Protein AF-A0AAD9RJV9-F1 (afdb_monomer_lite)

Secondary structure (DSSP, 8-state):
-HHHHHHHHHHHHHHHHHHHTTS-HHHHHHHHHHHHHHHHHHS-HHHHHHHHHHHHHHHHHHHT----------------------------------S-SSGGGS----HHHHHHHHHHHHTTS--SHHHHHHHHHTTSTTTTHHHHHHHHHHHHHHHHHHHHHHHHHHHHHHHHHHHHHHHHHHHHHHHHHHHHHHHHHHHHHHHHH-SS--TTTGGG-HHHHHHHS------------HHHHHHHHHHHHHHHHHHHHHHHHHHHHHHHHHHHHHHHHHHHHHHHHHHHHHHHHHHHHHHHHHHHHHHHHHHHHHHHHHHHHHHHHHHHHHHHHHHHT--

Foldseek 3Di:
DVVVVVVVVVVVVVVVVVVLVVDDPVVVVVVVVVVVVVVVVVPDVVVVVVVVVVVVVVVVCVVVPDDDDDPDDDDDDDDDDDDDDDDDDDDDDDDDDPDDPPVVPQQDQAPVQLVVLVVCVVVVVDPDPVSSLCSRLNRDSVSCPVVVVVVVVVVVVVVVVVCVVVVVVVVVVVVVVVVVVVVVVVVVVVVVVVVVVVVVVVVVVVCVVPVDPDCVPNVVVVVSVCVVPVPPPPPPCPPPPVVVVVVVVVVVVVVVVVVVVVVVVVVVVVVVVVVVVVVVVVVVVVVVVVVVVVVVVVVVVVVVVVVVVVVVVVVVVVVVVVVVVVVVVVVVVVVVVVVVVVD

Radius of gyration: 46.09 Å; chains: 1; bounding box: 109×54×137 Å

Sequence (343 aa):
MADHLDRAFQEIVRDIELKLKTCGKEDQRAVLDMLEETSKDICNDEDKRRRNDRGRYLLYMIDSGERPSDKFNKSEGDNCCGKCHSIGPSTSKIPSSKKSLLERLEPKTDMIGIRDVINRVRCDEITTTAEFIFNIMYYVKDSGVTLQEIFEKNLQLFREVVEDTIDRRIQDECDVMMHTQNDIKLKFRTLTEGMERRIKKIKRRLFEISPDFDWLTDGKDKRKLSKLIVKRYPETKEQPDETEKLIHQAFMRGQWLNKELSRLQEENANLKTYLDKFRCLAEERKAQESHVPRILQKEKKHLEQELNKQRKIYKQNLEMIDDLYIDYQTYNSENNNTEKSFH

pLDDT: mean 71.13, std 18.48, range [29.62, 95.19]

Organism: NCBI:txid1348599

Structure (mmCIF, N/CA/C/O backbone):
data_AF-A0AAD9RJV9-F1
#
_entry.id   AF-A0AAD9RJV9-F1
#
loop_
_atom_site.group_PDB
_atom_site.id
_atom_site.type_symbol
_atom_site.label_atom_id
_atom_site.label_alt_id
_atom_site.label_comp_id
_atom_site.label_asym_id
_atom_site.label_entity_id
_atom_site.label_seq_id
_atom_site.pdbx_PDB_ins_code
_atom_site.Cartn_x
_atom_site.Cartn_y
_atom_site.Cartn_z
_atom_site.occupancy
_atom_site.B_iso_or_equiv
_atom_site.auth_seq_id
_atom_site.auth_comp_id
_atom_site.auth_asym_id
_atom_site.auth_atom_id
_atom_site.pdbx_PDB_model_num
ATOM 1 N N . MET A 1 1 ? -3.262 -20.306 12.819 1.00 42.38 1 MET A N 1
ATOM 2 C CA . MET A 1 1 ? -4.245 -19.461 13.542 1.00 42.38 1 MET A CA 1
ATOM 3 C C . MET A 1 1 ? -5.610 -20.132 13.666 1.00 42.38 1 MET A C 1
ATOM 5 O O . MET A 1 1 ? -6.105 -20.181 14.781 1.00 42.38 1 MET A O 1
ATOM 9 N N . ALA A 1 2 ? -6.186 -20.692 12.592 1.00 40.25 2 ALA A N 1
ATOM 10 C CA . ALA A 1 2 ? -7.471 -21.409 12.652 1.00 40.25 2 ALA A CA 1
ATOM 11 C C . ALA A 1 2 ? -7.488 -22.554 13.690 1.00 40.25 2 ALA A C 1
ATOM 13 O O . ALA A 1 2 ? -8.351 -22.573 14.559 1.00 40.25 2 ALA A O 1
ATOM 14 N N . ASP A 1 3 ? -6.454 -23.401 13.708 1.00 46.44 3 ASP A N 1
ATOM 15 C CA . ASP A 1 3 ? -6.368 -24.544 14.637 1.00 46.44 3 ASP A CA 1
ATOM 16 C C . ASP A 1 3 ? -6.285 -24.150 16.121 1.00 46.44 3 ASP A C 1
ATOM 18 O O . ASP A 1 3 ? -6.603 -24.947 17.003 1.00 46.44 3 ASP A O 1
ATOM 22 N N . HIS A 1 4 ? -5.834 -22.925 16.410 1.00 49.91 4 HIS A N 1
ATOM 23 C CA . HIS A 1 4 ? -5.744 -22.402 17.774 1.00 49.91 4 HIS A CA 1
ATOM 24 C C . HIS A 1 4 ? -7.101 -21.897 18.273 1.00 49.91 4 HIS A C 1
ATOM 26 O O . HIS A 1 4 ? -7.414 -22.053 19.452 1.00 49.91 4 HIS A O 1
ATOM 32 N N . LEU A 1 5 ? -7.908 -21.329 17.371 1.00 48.97 5 LEU A N 1
ATOM 33 C CA . LEU A 1 5 ? -9.272 -20.891 17.659 1.00 48.97 5 LEU A CA 1
ATOM 34 C C . LEU A 1 5 ? -10.206 -22.090 17.846 1.00 48.97 5 LEU A C 1
ATOM 36 O O . LEU A 1 5 ? -10.977 -22.101 18.802 1.00 48.97 5 LEU A O 1
ATOM 40 N N . ASP A 1 6 ? -10.074 -23.127 17.015 1.00 52.03 6 ASP A N 1
ATOM 41 C CA . ASP A 1 6 ? -10.856 -24.361 17.161 1.00 52.03 6 ASP A CA 1
ATOM 42 C C . ASP A 1 6 ? -10.542 -25.082 18.479 1.00 52.03 6 ASP A C 1
ATOM 44 O O . ASP A 1 6 ? -11.453 -25.545 19.167 1.00 52.03 6 ASP A O 1
ATOM 48 N N . ARG A 1 7 ? -9.266 -25.118 18.891 1.00 60.81 7 ARG A N 1
ATOM 49 C CA . ARG A 1 7 ? -8.875 -25.672 20.198 1.00 60.81 7 ARG A CA 1
ATOM 50 C C . ARG A 1 7 ? -9.457 -24.879 21.368 1.00 60.81 7 ARG A C 1
ATOM 52 O O . ARG A 1 7 ? -10.021 -25.481 22.277 1.00 60.81 7 ARG A O 1
ATOM 59 N N . ALA A 1 8 ? -9.368 -23.549 21.322 1.00 54.72 8 ALA A N 1
ATOM 60 C CA . ALA A 1 8 ? -9.928 -22.685 22.360 1.00 54.72 8 ALA A CA 1
ATOM 61 C C . ALA A 1 8 ? -11.457 -22.824 22.451 1.00 54.72 8 ALA A C 1
ATOM 63 O O . ALA A 1 8 ? -12.015 -22.895 23.544 1.00 54.72 8 ALA A O 1
ATOM 64 N N . PHE A 1 9 ? -12.142 -22.934 21.311 1.00 56.41 9 PHE A N 1
ATOM 65 C CA . PHE A 1 9 ? -13.582 -23.166 21.269 1.00 56.41 9 PHE A CA 1
ATOM 66 C C . PHE A 1 9 ? -13.964 -24.518 21.894 1.00 56.41 9 PHE A C 1
ATOM 68 O O . PHE A 1 9 ? -14.867 -24.578 22.726 1.00 56.41 9 PHE A O 1
ATOM 75 N N . GLN A 1 10 ? -13.242 -25.595 21.569 1.00 61.81 10 GLN A N 1
ATOM 76 C CA . GLN A 1 10 ? -13.476 -26.925 22.149 1.00 61.81 10 GLN A CA 1
ATOM 77 C C . GLN A 1 10 ? -13.210 -26.993 23.662 1.00 61.81 10 GLN A C 1
ATOM 79 O O . GLN A 1 10 ? -13.845 -27.780 24.368 1.00 61.81 10 GLN A O 1
ATOM 84 N N . GLU A 1 11 ? -12.267 -26.207 24.181 1.00 72.12 11 GLU A N 1
ATOM 85 C CA . GLU A 1 11 ? -12.044 -26.073 25.626 1.00 72.12 11 GLU A CA 1
ATOM 86 C C . GLU A 1 11 ? -13.193 -25.325 26.307 1.00 72.12 11 GLU A C 1
ATOM 88 O O . GLU A 1 11 ? -13.718 -25.803 27.309 1.00 72.12 11 GLU A O 1
ATOM 93 N N . ILE A 1 12 ? -13.660 -24.224 25.712 1.00 62.72 12 ILE A N 1
ATOM 94 C CA . ILE A 1 12 ? -14.794 -23.448 26.231 1.00 62.72 12 ILE A CA 1
ATOM 95 C C . ILE A 1 12 ? -16.070 -24.298 26.287 1.00 62.72 12 ILE A C 1
ATOM 97 O O . ILE A 1 12 ? -16.778 -24.273 27.293 1.00 62.72 12 ILE A O 1
ATOM 101 N N . VAL A 1 13 ? -16.357 -25.074 25.238 1.00 68.00 13 VAL A N 1
ATOM 102 C CA . VAL A 1 13 ? -17.534 -25.958 25.199 1.00 68.00 13 VAL A CA 1
ATOM 103 C C . VAL A 1 13 ? -17.453 -27.028 26.290 1.00 68.00 13 VAL A C 1
ATOM 105 O O . VAL A 1 13 ? -18.429 -27.234 27.010 1.00 68.00 13 VAL A O 1
ATOM 108 N N . ARG A 1 14 ? -16.282 -27.653 26.482 1.00 72.44 14 ARG A N 1
ATOM 109 C CA . ARG A 1 14 ? -16.078 -28.636 27.560 1.00 72.44 14 ARG A CA 1
ATOM 110 C C . ARG A 1 14 ? -16.267 -28.036 28.949 1.00 72.44 14 ARG A C 1
ATOM 112 O O . ARG A 1 14 ? -16.903 -28.668 29.787 1.00 72.44 14 ARG A O 1
ATOM 119 N N . ASP A 1 15 ? -15.755 -26.835 29.193 1.00 75.00 15 ASP A N 1
ATOM 120 C CA . ASP A 1 15 ? -15.906 -26.151 30.482 1.00 75.00 15 ASP A CA 1
ATOM 121 C C . ASP A 1 15 ? -17.371 -25.816 30.791 1.00 75.00 15 ASP A C 1
ATOM 123 O O . ASP A 1 15 ? -17.819 -25.947 31.935 1.00 75.00 15 ASP A O 1
ATOM 127 N N . ILE A 1 16 ? -18.133 -25.410 29.772 1.00 67.19 16 ILE A N 1
ATOM 128 C CA . ILE A 1 16 ? -19.569 -25.140 29.893 1.00 67.19 16 ILE A CA 1
ATOM 129 C C . ILE A 1 16 ? -20.329 -26.437 30.197 1.00 67.19 16 ILE A C 1
ATOM 131 O O . ILE A 1 16 ? -21.130 -26.460 31.130 1.00 67.19 16 ILE A O 1
ATOM 135 N N . GLU A 1 17 ? -20.043 -27.532 29.488 1.00 71.50 17 GLU A N 1
ATOM 136 C CA . GLU A 1 17 ? -20.655 -28.843 29.751 1.00 71.50 17 GLU A CA 1
ATOM 137 C C . GLU A 1 17 ? -20.354 -29.363 31.162 1.00 71.50 17 GLU A C 1
ATOM 139 O O . GLU A 1 17 ? -21.231 -29.920 31.829 1.00 71.50 17 GLU A O 1
ATOM 144 N N . LEU A 1 18 ? -19.118 -29.185 31.636 1.00 77.06 18 LEU A N 1
ATOM 145 C CA . LEU A 1 18 ? -18.699 -29.654 32.955 1.00 77.06 18 LEU A CA 1
ATOM 146 C C . LEU A 1 18 ? -19.411 -28.882 34.074 1.00 77.06 18 LEU A C 1
ATOM 148 O O . LEU A 1 18 ? -19.860 -29.489 35.046 1.00 77.06 18 LEU A O 1
ATOM 152 N N . LYS A 1 19 ? -19.576 -27.563 33.906 1.00 75.31 19 LYS A N 1
ATOM 153 C CA . LYS A 1 19 ? -20.329 -26.708 34.836 1.00 75.31 19 LYS A CA 1
ATOM 154 C C . LYS A 1 19 ? -21.832 -26.954 34.779 1.00 75.31 19 LYS A C 1
ATOM 156 O O . LYS A 1 19 ? -22.488 -26.955 35.818 1.00 75.31 19 LYS A O 1
ATOM 161 N N . LEU A 1 20 ? -22.379 -27.236 33.598 1.00 70.88 20 LEU A N 1
ATOM 162 C CA . LEU A 1 20 ? -23.792 -27.582 33.456 1.00 70.88 20 LEU A CA 1
ATOM 163 C C . LEU A 1 20 ? -24.137 -28.839 34.246 1.00 70.88 20 LEU A C 1
ATOM 165 O O . LEU A 1 20 ? -25.140 -28.839 34.951 1.00 70.88 20 LEU A O 1
ATOM 169 N N . LYS A 1 21 ? -23.278 -29.867 34.232 1.00 80.94 21 LYS A N 1
ATOM 170 C CA . LYS A 1 21 ? -23.478 -31.104 35.012 1.00 80.94 21 LYS A CA 1
ATOM 171 C C . LYS A 1 21 ? -23.586 -30.881 36.524 1.00 80.94 21 LYS A C 1
ATOM 173 O O . LYS A 1 21 ? -24.174 -31.721 37.198 1.00 80.94 21 LYS A O 1
ATOM 178 N N . THR A 1 22 ? -23.042 -29.781 37.046 1.00 82.69 22 THR A N 1
ATOM 179 C CA . THR A 1 22 ? -23.128 -29.427 38.473 1.00 82.69 22 THR A CA 1
ATOM 180 C C . THR A 1 22 ? -24.353 -28.580 38.838 1.00 82.69 22 THR A C 1
ATOM 182 O O . THR A 1 22 ? -24.642 -28.431 40.021 1.00 82.69 22 THR A O 1
ATOM 185 N N . CYS A 1 23 ? -25.090 -28.052 37.856 1.00 79.00 23 CYS A N 1
ATOM 186 C CA . CYS A 1 23 ? -26.282 -27.227 38.073 1.00 79.00 23 CYS A CA 1
ATOM 187 C C . CYS A 1 23 ? -27.578 -28.053 38.149 1.00 79.00 23 CYS A C 1
ATOM 189 O O . CYS A 1 23 ? -27.660 -29.173 37.637 1.00 79.00 23 CYS A O 1
ATOM 191 N N . GLY A 1 24 ? -28.616 -27.477 38.767 1.00 84.69 24 GLY A N 1
ATOM 192 C CA . GLY A 1 24 ? -29.959 -28.058 38.804 1.00 84.69 24 GLY A CA 1
ATOM 193 C C . GLY A 1 24 ? -30.578 -28.189 37.407 1.00 84.69 24 GLY A C 1
ATOM 194 O O . GLY A 1 24 ? -30.224 -27.466 36.477 1.00 84.69 24 GLY A O 1
ATOM 195 N N . LYS A 1 25 ? -31.526 -29.123 37.241 1.00 81.81 25 LYS A N 1
ATOM 196 C CA . LYS A 1 25 ? -32.148 -29.429 35.934 1.00 81.81 25 LYS A CA 1
ATOM 197 C C . LYS A 1 25 ? -32.869 -28.236 35.291 1.00 81.81 25 LYS A C 1
ATOM 199 O O . LYS A 1 25 ? -32.971 -28.192 34.069 1.00 81.81 25 LYS A O 1
ATOM 204 N N . GLU A 1 26 ? -33.380 -27.303 36.091 1.00 74.88 26 GLU A N 1
ATOM 205 C CA . GLU A 1 26 ? -34.046 -26.091 35.593 1.00 74.88 26 GLU A CA 1
ATOM 206 C C . GLU A 1 26 ? -33.032 -25.078 35.045 1.00 74.88 26 GLU A C 1
ATOM 208 O O . GLU A 1 26 ? -33.206 -24.592 33.928 1.00 74.88 26 GLU A O 1
ATOM 213 N N . ASP A 1 27 ? -31.911 -24.872 35.741 1.00 69.69 27 ASP A N 1
ATOM 214 C CA . ASP A 1 27 ? -30.818 -24.000 35.288 1.00 69.69 27 ASP A CA 1
ATOM 215 C C . ASP A 1 27 ? -30.118 -24.553 34.042 1.00 69.69 27 ASP A C 1
ATOM 217 O O . ASP A 1 27 ? -29.768 -23.805 33.129 1.00 69.69 27 ASP A O 1
ATOM 221 N N . GLN A 1 28 ? -29.960 -25.880 33.959 1.00 71.19 28 GLN A N 1
ATOM 222 C CA . GLN A 1 28 ? -29.455 -26.538 32.750 1.00 71.19 28 GLN A CA 1
ATOM 223 C C . GLN A 1 28 ? -30.340 -26.244 31.536 1.00 71.19 28 GLN A C 1
ATOM 225 O O . GLN A 1 28 ? -29.821 -25.996 30.450 1.00 71.19 28 GLN A O 1
ATOM 230 N N . ARG A 1 29 ? -31.667 -26.254 31.720 1.00 75.69 29 ARG A N 1
ATOM 231 C CA . ARG A 1 29 ? -32.630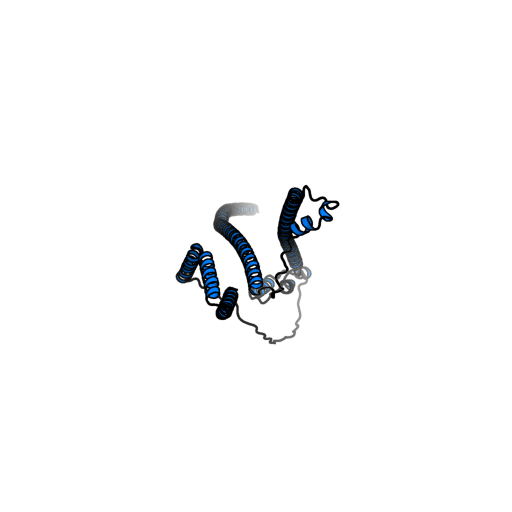 -25.938 30.659 1.00 75.69 29 ARG A CA 1
ATOM 232 C C . ARG A 1 29 ? -32.523 -24.482 30.227 1.00 75.69 29 ARG A C 1
ATOM 234 O O . ARG A 1 29 ? -32.381 -24.229 29.041 1.00 75.69 29 ARG A O 1
ATOM 241 N N . ALA A 1 30 ? -32.486 -23.553 31.181 1.00 71.19 30 ALA A N 1
ATOM 242 C CA . ALA A 1 30 ? -32.373 -22.127 30.887 1.00 71.19 30 ALA A CA 1
ATOM 243 C C . ALA A 1 30 ? -31.081 -21.780 30.124 1.00 71.19 30 ALA A C 1
ATOM 245 O O . ALA A 1 30 ? -31.100 -20.967 29.204 1.00 71.19 30 ALA A O 1
ATOM 246 N N . VAL A 1 31 ? -29.956 -22.415 30.468 1.00 67.31 31 VAL A N 1
ATOM 247 C CA . VAL A 1 31 ? -28.684 -22.208 29.758 1.00 67.31 31 VAL A CA 1
ATOM 248 C C . VAL A 1 31 ? -28.688 -22.866 28.376 1.00 67.31 31 VAL A C 1
ATOM 250 O O . VAL A 1 31 ? -28.152 -22.277 27.439 1.00 67.31 31 VAL A O 1
ATOM 253 N N . LEU A 1 32 ? -29.293 -24.049 28.223 1.00 72.88 32 LEU A N 1
ATOM 254 C CA . LEU A 1 32 ? -29.444 -24.697 26.915 1.00 72.88 32 LEU A CA 1
ATOM 255 C C . LEU A 1 32 ? -30.341 -23.883 25.977 1.00 72.88 32 LEU A C 1
ATOM 257 O O . LEU A 1 32 ? -29.948 -23.667 24.835 1.00 72.88 32 LEU A O 1
ATOM 261 N N . ASP A 1 33 ? -31.468 -23.366 26.470 1.00 71.12 33 ASP A N 1
ATOM 262 C CA . ASP A 1 33 ? -32.374 -22.511 25.696 1.00 71.12 33 ASP A CA 1
ATOM 263 C C . ASP A 1 33 ? -31.659 -21.222 25.256 1.00 71.12 33 ASP A C 1
ATOM 265 O O . ASP A 1 33 ? -31.722 -20.833 24.089 1.00 71.12 33 ASP A O 1
ATOM 269 N N . MET A 1 34 ? -30.874 -20.609 26.152 1.00 70.12 34 MET A N 1
ATOM 270 C CA . MET A 1 34 ? -30.074 -19.424 25.829 1.00 70.12 34 MET A CA 1
ATOM 271 C C . MET A 1 34 ? -28.998 -19.729 24.775 1.00 70.12 34 MET A C 1
ATOM 273 O O . MET A 1 34 ? -28.830 -18.963 23.828 1.00 70.12 34 MET A O 1
ATOM 277 N N . LEU A 1 35 ? 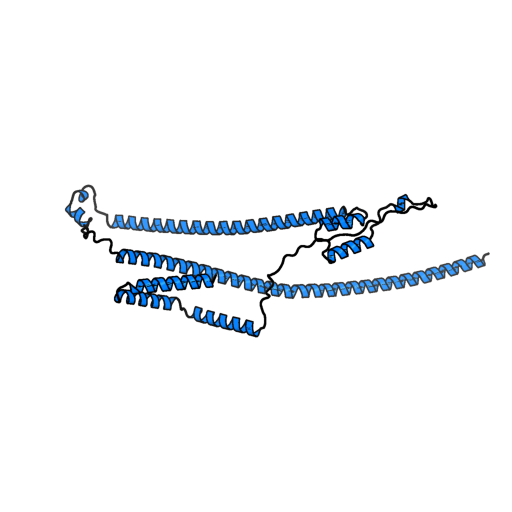-28.277 -20.851 24.900 1.00 65.94 35 LEU A N 1
ATOM 278 C CA . LEU A 1 35 ? -27.261 -21.282 23.929 1.00 65.94 35 LEU A CA 1
ATOM 279 C C . LEU A 1 35 ? -27.876 -21.615 22.565 1.00 65.94 35 LEU A C 1
ATOM 281 O O . LEU A 1 35 ? -27.267 -21.319 21.537 1.00 65.94 35 LEU A O 1
ATOM 285 N N . GLU A 1 36 ? -29.073 -22.199 22.541 1.00 71.06 36 GLU A N 1
ATOM 286 C CA . GLU A 1 36 ? -29.802 -22.494 21.310 1.00 71.06 36 GLU A CA 1
ATOM 287 C C . GLU A 1 36 ? -30.254 -21.207 20.606 1.00 71.06 36 GLU A C 1
ATOM 289 O O . GLU A 1 36 ? -30.116 -21.089 19.387 1.00 71.06 36 GLU A O 1
ATOM 294 N N . GLU A 1 37 ? -30.721 -20.211 21.360 1.00 65.88 37 GLU A N 1
ATOM 295 C CA . GLU A 1 37 ? -31.081 -18.893 20.832 1.00 65.88 37 GLU A CA 1
ATOM 296 C C . GLU A 1 37 ? -29.848 -18.136 20.312 1.00 65.88 37 GLU A C 1
ATOM 298 O O . GLU A 1 37 ? -29.839 -17.668 19.174 1.00 65.88 37 GLU A O 1
ATOM 303 N N . THR A 1 38 ? -28.733 -18.171 21.052 1.00 53.84 38 THR A N 1
ATOM 304 C CA . THR A 1 38 ? -27.465 -17.586 20.578 1.00 53.84 38 THR A CA 1
ATOM 305 C C . THR A 1 38 ? -26.921 -18.319 19.341 1.00 53.84 38 THR A C 1
ATOM 307 O O . THR A 1 38 ? -26.319 -17.710 18.460 1.00 53.84 38 THR A O 1
ATOM 310 N N . SER A 1 39 ? -27.125 -19.638 19.239 1.00 53.50 39 SER A N 1
ATOM 311 C CA . SER A 1 39 ? -26.709 -20.432 18.075 1.00 53.50 39 SER A CA 1
ATOM 312 C C . SER A 1 39 ? -27.523 -20.091 16.824 1.00 53.50 39 SER A C 1
ATOM 314 O O . SER A 1 39 ? -26.955 -20.020 15.729 1.00 53.50 39 SER A O 1
ATOM 316 N N . LYS A 1 40 ? -28.827 -19.827 16.982 1.00 64.06 40 LYS A N 1
ATOM 317 C CA . LYS A 1 40 ? -29.707 -19.348 15.906 1.00 64.06 40 LYS A CA 1
ATOM 318 C C . LYS A 1 40 ? -29.274 -17.968 15.401 1.00 64.06 40 LYS A C 1
ATOM 320 O O . LYS A 1 40 ? -29.254 -17.770 14.189 1.00 64.06 40 LYS A O 1
ATOM 325 N N . ASP A 1 41 ? -28.815 -17.086 16.288 1.00 53.19 41 ASP A N 1
ATOM 326 C CA . ASP A 1 41 ? -28.282 -15.765 15.921 1.00 53.19 41 ASP A CA 1
ATOM 327 C C . ASP A 1 41 ? -26.916 -15.830 15.210 1.00 53.19 41 ASP A C 1
ATOM 329 O O . ASP A 1 41 ? -26.621 -15.018 14.329 1.00 53.19 41 ASP A O 1
ATOM 333 N N . ILE A 1 42 ? -26.077 -16.815 15.553 1.00 48.03 42 ILE A N 1
ATOM 334 C CA . ILE A 1 42 ? -24.750 -17.017 14.943 1.00 48.03 42 ILE A CA 1
ATOM 335 C C . ILE A 1 42 ? -24.851 -17.723 13.581 1.00 48.03 42 ILE A C 1
ATOM 337 O O . ILE A 1 42 ? -24.053 -17.463 12.682 1.00 48.03 42 ILE A O 1
ATOM 341 N N . CYS A 1 43 ? -25.836 -18.601 13.380 1.00 45.41 43 CYS A N 1
ATOM 342 C CA . CYS A 1 43 ? -26.067 -19.276 12.101 1.00 45.41 43 CYS A CA 1
ATOM 343 C C . CYS A 1 43 ? -26.952 -18.445 11.164 1.00 45.41 43 CYS A C 1
ATOM 345 O O . CYS A 1 43 ? -28.012 -18.892 10.727 1.00 45.41 43 CYS A O 1
ATOM 347 N N . ASN A 1 44 ? -26.489 -17.249 10.805 1.00 53.03 44 ASN A N 1
ATOM 348 C CA . ASN A 1 44 ? -27.160 -16.451 9.790 1.00 53.03 44 ASN A CA 1
ATOM 349 C C . ASN A 1 44 ? -26.948 -17.063 8.388 1.00 53.03 44 ASN A C 1
ATOM 351 O O . ASN A 1 44 ? -25.889 -17.621 8.078 1.00 53.03 44 ASN A O 1
ATOM 355 N N . ASP A 1 45 ? -27.962 -16.964 7.527 1.00 50.84 45 ASP A N 1
ATOM 356 C CA . ASP A 1 45 ? -28.060 -17.653 6.225 1.00 50.84 45 ASP A CA 1
ATOM 357 C C . ASP A 1 45 ? -26.894 -17.311 5.259 1.00 50.84 45 ASP A C 1
ATOM 359 O O . ASP A 1 45 ? -26.547 -18.081 4.359 1.00 50.84 45 ASP A O 1
ATOM 363 N N . GLU A 1 46 ? -26.210 -16.187 5.498 1.00 54.16 46 GLU A N 1
ATOM 364 C CA . GLU A 1 46 ? -24.978 -15.785 4.809 1.00 54.16 46 GLU A CA 1
ATOM 365 C C . GLU A 1 46 ? -23.768 -16.688 5.097 1.00 54.16 46 GLU A C 1
ATOM 367 O O . GLU A 1 46 ? -23.008 -16.984 4.174 1.00 54.16 46 GLU A O 1
ATOM 372 N N . ASP A 1 47 ? -23.567 -17.155 6.331 1.00 53.00 47 ASP A N 1
ATOM 373 C CA . ASP A 1 47 ? -22.392 -17.972 6.672 1.00 53.00 47 ASP A CA 1
ATOM 374 C C . ASP A 1 47 ? -22.523 -19.402 6.128 1.00 53.00 47 ASP A C 1
ATOM 376 O O . ASP A 1 47 ? -21.528 -20.015 5.721 1.00 53.00 47 ASP A O 1
ATOM 380 N N . LYS A 1 48 ? -23.761 -19.903 5.997 1.00 54.38 48 LYS A N 1
ATOM 381 C CA . LYS A 1 48 ? -24.058 -21.122 5.226 1.00 54.38 48 LYS A CA 1
ATOM 382 C C . LYS A 1 48 ? -23.729 -20.947 3.740 1.00 54.38 48 LYS A C 1
ATOM 384 O O . LYS A 1 48 ? -23.131 -21.851 3.155 1.00 54.38 48 LYS A O 1
ATOM 389 N N . ARG A 1 49 ? -24.043 -19.792 3.136 1.00 55.12 49 ARG A N 1
ATOM 390 C CA . ARG A 1 49 ? -23.690 -19.490 1.732 1.00 55.12 49 ARG A CA 1
ATOM 391 C C . ARG A 1 49 ? -22.177 -19.372 1.530 1.00 55.12 49 ARG A C 1
ATOM 393 O O . ARG A 1 49 ? -21.649 -20.006 0.622 1.00 55.12 49 ARG A O 1
ATOM 400 N N . ARG A 1 50 ? -21.452 -18.698 2.431 1.00 52.56 50 ARG A N 1
ATOM 401 C CA . ARG A 1 50 ? -19.982 -18.550 2.352 1.00 52.56 50 ARG A CA 1
ATOM 402 C C . ARG A 1 50 ? -19.224 -19.874 2.474 1.00 52.56 50 ARG A C 1
ATOM 404 O O . ARG A 1 50 ? -18.217 -20.062 1.792 1.00 52.56 50 ARG A O 1
ATOM 411 N N . ARG A 1 51 ? -19.694 -20.819 3.302 1.00 52.09 51 ARG A N 1
ATOM 412 C CA . ARG A 1 51 ? -19.114 -22.180 3.353 1.00 52.09 51 ARG A CA 1
ATOM 413 C C . ARG A 1 51 ? -19.322 -22.934 2.038 1.00 52.09 51 ARG A C 1
ATOM 415 O O . ARG A 1 51 ? -18.420 -23.648 1.605 1.00 52.09 51 ARG A O 1
ATOM 422 N N . ASN A 1 52 ? -20.463 -22.724 1.383 1.00 55.22 52 ASN A N 1
ATOM 423 C CA . ASN A 1 52 ? -20.774 -23.317 0.083 1.00 55.22 52 ASN A CA 1
ATOM 424 C C . ASN A 1 52 ? -19.913 -22.711 -1.045 1.00 55.22 52 ASN A C 1
ATOM 426 O O . ASN A 1 52 ? -19.377 -23.443 -1.876 1.00 55.22 52 ASN A O 1
ATOM 430 N N . ASP A 1 53 ? -19.685 -21.395 -1.023 1.00 51.00 53 ASP A N 1
ATOM 431 C CA . ASP A 1 53 ? -18.838 -20.701 -2.005 1.00 51.00 53 ASP A CA 1
ATOM 432 C C . ASP A 1 53 ? -17.348 -21.037 -1.843 1.00 51.00 53 ASP A C 1
ATOM 434 O O . ASP A 1 53 ? -16.643 -21.235 -2.833 1.00 51.00 53 ASP A O 1
ATOM 438 N N . ARG A 1 54 ? -16.865 -21.205 -0.603 1.00 46.91 54 ARG A N 1
ATOM 439 C CA . ARG A 1 54 ? -15.505 -21.706 -0.337 1.00 46.91 54 ARG A CA 1
ATOM 440 C C . ARG A 1 54 ? -15.330 -23.151 -0.813 1.00 46.91 54 ARG A C 1
ATOM 442 O O . ARG A 1 54 ? -14.278 -23.482 -1.354 1.00 46.91 54 ARG A O 1
ATOM 449 N N . GLY A 1 55 ? -16.357 -23.990 -0.654 1.00 51.16 55 GLY A N 1
ATOM 450 C CA . GLY A 1 55 ? -16.385 -25.343 -1.215 1.00 51.16 55 GLY A CA 1
ATOM 451 C C . GLY A 1 55 ? -16.287 -25.339 -2.744 1.00 51.16 55 GLY A C 1
ATOM 452 O O . GLY A 1 55 ? -15.484 -26.079 -3.306 1.00 51.16 55 GLY A O 1
ATOM 453 N N . ARG A 1 56 ? -17.023 -24.442 -3.415 1.00 51.16 56 ARG A N 1
ATOM 454 C CA . ARG A 1 56 ? -16.963 -24.259 -4.877 1.00 51.16 56 ARG A CA 1
ATOM 455 C C . ARG A 1 56 ? -15.607 -23.750 -5.363 1.00 51.16 56 ARG A C 1
ATOM 457 O O . ARG A 1 56 ? -15.110 -24.234 -6.372 1.00 51.16 56 ARG A O 1
ATOM 464 N N . TYR A 1 57 ? -14.992 -22.817 -4.640 1.00 46.34 57 TYR A N 1
ATOM 465 C CA . TYR A 1 57 ? -13.662 -22.302 -4.975 1.00 46.34 57 TYR A CA 1
ATOM 466 C C . TYR A 1 57 ? -12.567 -23.370 -4.818 1.00 46.34 57 TYR A C 1
ATOM 468 O O . TYR A 1 57 ? -11.674 -23.468 -5.653 1.00 46.34 57 TYR A O 1
ATOM 476 N N . LEU A 1 58 ? -12.652 -24.214 -3.783 1.00 44.72 58 LEU A N 1
ATOM 477 C CA . LEU A 1 58 ? -11.723 -25.336 -3.599 1.00 44.72 58 LEU A CA 1
ATOM 478 C C . LEU A 1 58 ? -11.877 -26.401 -4.693 1.00 44.72 58 LEU A C 1
ATOM 480 O O . LEU A 1 58 ? -10.870 -26.901 -5.181 1.00 44.72 58 LEU A O 1
ATOM 484 N N . LEU A 1 59 ? -13.108 -26.698 -5.122 1.00 49.09 59 LEU A N 1
ATOM 485 C CA . LEU A 1 59 ? -13.375 -27.554 -6.285 1.00 49.09 59 LEU A CA 1
ATOM 486 C C . LEU A 1 59 ? -12.795 -26.961 -7.577 1.00 49.09 59 LEU A C 1
ATOM 488 O O . LEU A 1 59 ? -12.134 -27.672 -8.321 1.00 49.09 59 LEU A O 1
ATOM 492 N N . TYR A 1 60 ? -12.938 -25.649 -7.786 1.00 52.91 60 TYR A N 1
ATOM 493 C CA . TYR A 1 60 ? -12.349 -24.954 -8.934 1.00 52.91 60 TYR A CA 1
ATOM 494 C C . TYR A 1 60 ? -10.813 -25.030 -8.954 1.00 52.91 60 TYR A C 1
ATOM 496 O O . TYR A 1 60 ? -10.237 -25.235 -10.016 1.00 52.91 60 TYR A O 1
ATOM 504 N N . MET A 1 61 ? -10.142 -24.919 -7.798 1.00 43.06 61 MET A N 1
ATOM 505 C CA . MET A 1 61 ? -8.678 -25.067 -7.719 1.00 43.06 61 MET A CA 1
ATOM 506 C C . MET A 1 61 ? -8.196 -26.509 -7.936 1.00 43.06 61 MET A C 1
ATOM 508 O O . MET A 1 61 ? -7.080 -26.727 -8.401 1.00 43.06 61 MET A O 1
ATOM 512 N N . ILE A 1 62 ? -9.021 -27.501 -7.590 1.00 54.69 62 ILE A N 1
ATOM 513 C CA . ILE A 1 62 ? -8.728 -28.913 -7.867 1.00 54.69 62 ILE A CA 1
ATOM 514 C C . ILE A 1 62 ? -8.895 -29.198 -9.367 1.00 54.69 62 ILE A C 1
ATOM 516 O O . ILE A 1 62 ? -8.034 -29.852 -9.954 1.00 54.69 62 ILE A O 1
ATOM 520 N N . ASP A 1 63 ? -9.939 -28.649 -9.992 1.00 47.91 63 ASP A N 1
ATOM 521 C CA . ASP A 1 63 ? -10.211 -28.801 -11.427 1.00 47.91 63 ASP A CA 1
ATOM 522 C C . ASP A 1 63 ? -9.238 -28.004 -12.316 1.00 47.91 63 ASP A C 1
ATOM 524 O O . ASP A 1 63 ? -8.981 -28.397 -13.454 1.00 47.91 63 ASP A O 1
ATOM 528 N N . SER A 1 64 ? -8.655 -26.906 -11.817 1.00 55.66 64 SER A N 1
ATOM 529 C CA . SER A 1 64 ? -7.704 -26.076 -12.573 1.00 55.66 64 SER A CA 1
ATOM 530 C C . SER A 1 64 ? -6.256 -26.585 -12.552 1.00 55.66 64 SER A C 1
ATOM 532 O O . SER A 1 64 ? -5.426 -26.075 -13.303 1.00 55.66 64 SER A O 1
ATOM 534 N N . GLY A 1 65 ? -5.929 -27.587 -11.728 1.00 37.66 65 GLY A N 1
ATOM 535 C CA . GLY A 1 65 ? -4.610 -28.236 -11.712 1.00 37.66 65 GLY A CA 1
ATOM 536 C C . GLY A 1 65 ? -3.446 -27.389 -11.169 1.00 37.66 65 GLY A C 1
ATOM 537 O O . GLY A 1 65 ? -2.296 -27.830 -11.231 1.00 37.66 65 GLY A O 1
ATOM 538 N N . GLU A 1 66 ? -3.699 -26.204 -10.611 1.00 40.94 66 GLU A N 1
ATOM 539 C CA . GLU A 1 66 ? -2.657 -25.349 -10.032 1.00 40.94 66 GLU A CA 1
ATOM 540 C C . GLU A 1 66 ? -2.296 -25.810 -8.609 1.00 40.94 66 GLU A C 1
ATOM 542 O O . GLU A 1 66 ? -3.008 -25.547 -7.639 1.00 40.94 66 GLU A O 1
ATOM 547 N N . ARG A 1 67 ? -1.158 -26.502 -8.460 1.00 39.06 67 ARG A N 1
ATOM 548 C CA . ARG A 1 67 ? -0.558 -26.753 -7.139 1.00 39.06 67 ARG A CA 1
ATOM 549 C C . ARG A 1 67 ? 0.258 -25.540 -6.671 1.00 39.06 67 ARG A C 1
ATOM 551 O O . ARG A 1 67 ? 1.055 -25.023 -7.455 1.00 39.06 67 ARG A O 1
ATOM 558 N N . PRO A 1 68 ? 0.164 -25.137 -5.390 1.00 39.47 68 PRO A N 1
ATOM 559 C CA . PRO A 1 68 ? 1.070 -24.150 -4.811 1.00 39.47 68 PRO A CA 1
ATOM 560 C C . PRO A 1 68 ? 2.505 -24.697 -4.789 1.00 39.47 68 PRO A C 1
ATOM 562 O O . PRO A 1 68 ? 2.735 -25.838 -4.396 1.00 39.47 68 PRO A O 1
ATOM 565 N N . SER A 1 69 ? 3.471 -23.893 -5.235 1.00 37.28 69 SER A N 1
ATOM 566 C CA . SER A 1 69 ? 4.887 -24.272 -5.301 1.00 37.28 69 SER A CA 1
ATOM 567 C C . SER A 1 69 ? 5.528 -24.306 -3.908 1.00 37.28 69 SER A C 1
ATOM 569 O O . SER A 1 69 ? 5.911 -23.266 -3.374 1.00 37.28 69 SER A O 1
ATOM 571 N N . ASP A 1 70 ? 5.741 -25.509 -3.376 1.00 38.12 70 ASP A N 1
ATOM 572 C CA . ASP A 1 70 ? 6.615 -25.777 -2.232 1.00 38.12 70 ASP A CA 1
ATOM 573 C C . ASP A 1 70 ? 8.092 -25.597 -2.628 1.00 38.12 70 ASP A C 1
ATOM 575 O O . ASP A 1 70 ? 8.725 -26.498 -3.180 1.00 38.12 70 ASP A O 1
ATOM 579 N N . LYS A 1 71 ? 8.672 -24.426 -2.345 1.00 39.91 71 LYS A N 1
ATOM 580 C CA . LYS A 1 71 ? 10.132 -24.226 -2.364 1.00 39.91 71 LYS A CA 1
ATOM 581 C C . LYS A 1 71 ? 10.593 -23.432 -1.147 1.00 39.91 71 LYS A C 1
ATOM 583 O O . LYS A 1 71 ? 11.004 -22.287 -1.253 1.00 39.91 71 LYS A O 1
ATOM 588 N N . PHE A 1 72 ? 10.552 -24.082 0.007 1.00 35.44 72 PHE A N 1
ATOM 589 C CA . PHE A 1 72 ? 11.416 -23.773 1.141 1.00 35.44 72 PHE A CA 1
ATOM 590 C C . PHE A 1 72 ? 11.795 -25.103 1.780 1.00 35.44 72 PHE A C 1
ATOM 592 O O . PHE A 1 72 ? 10.945 -25.714 2.417 1.00 35.44 72 PHE A O 1
ATOM 599 N N . ASN A 1 73 ? 13.019 -25.585 1.523 1.00 34.41 73 ASN A N 1
ATOM 600 C CA . ASN A 1 73 ? 13.850 -26.378 2.443 1.00 34.41 73 ASN A CA 1
ATOM 601 C C . ASN A 1 73 ? 15.136 -26.896 1.758 1.00 34.41 73 ASN A C 1
ATOM 603 O O . ASN A 1 73 ? 15.057 -27.454 0.666 1.00 34.41 73 ASN A O 1
ATOM 607 N N . LYS A 1 74 ? 16.251 -26.827 2.515 1.00 34.19 74 LYS A N 1
ATOM 608 C CA . LYS A 1 74 ? 17.601 -27.432 2.336 1.00 34.19 74 LYS A CA 1
ATOM 609 C C . LYS A 1 74 ? 18.595 -26.677 1.431 1.00 34.19 74 LYS A C 1
ATOM 611 O O . LYS A 1 74 ? 18.216 -26.242 0.357 1.00 34.19 74 LYS A O 1
ATOM 616 N N . SER A 1 75 ? 19.883 -26.538 1.765 1.00 34.75 75 SER A N 1
ATOM 617 C CA . SER A 1 75 ? 20.688 -26.957 2.935 1.00 34.75 75 SER A CA 1
ATOM 618 C C . SER A 1 75 ? 22.098 -26.345 2.850 1.00 34.75 75 SER A C 1
ATOM 620 O O . SER A 1 75 ? 22.565 -26.030 1.759 1.00 34.75 75 SER A O 1
ATOM 622 N N . GLU A 1 76 ? 22.754 -26.247 4.007 1.00 38.06 76 GLU A N 1
ATOM 623 C CA . GLU A 1 76 ? 24.186 -26.007 4.247 1.00 38.06 76 GLU A CA 1
ATOM 624 C C . GLU A 1 76 ? 25.126 -26.958 3.477 1.00 38.06 76 GLU A C 1
ATOM 626 O O . GLU A 1 76 ? 24.726 -28.061 3.094 1.00 38.06 76 GLU A O 1
ATOM 631 N N . GLY A 1 77 ? 26.402 -26.566 3.352 1.00 29.62 77 GLY A N 1
ATOM 632 C CA . GLY A 1 77 ? 27.492 -27.478 2.996 1.00 29.62 77 GLY A CA 1
ATOM 633 C C . GLY A 1 77 ? 28.817 -26.795 2.649 1.00 29.62 77 GLY A C 1
ATOM 634 O O . GLY A 1 77 ? 29.058 -26.483 1.487 1.00 29.62 77 GLY A O 1
ATOM 635 N N . ASP A 1 78 ? 29.677 -26.627 3.657 1.00 36.50 78 ASP A N 1
ATOM 636 C CA . ASP A 1 78 ? 31.133 -26.450 3.547 1.00 36.50 78 ASP A CA 1
ATOM 637 C C . ASP A 1 78 ? 31.780 -27.409 2.528 1.00 36.50 78 ASP A C 1
ATOM 639 O O . ASP A 1 78 ? 31.436 -28.592 2.493 1.00 36.50 78 ASP A O 1
ATOM 643 N N . ASN A 1 79 ? 32.808 -26.951 1.797 1.00 33.66 79 ASN A N 1
ATOM 644 C CA . ASN A 1 79 ? 34.122 -27.610 1.820 1.00 33.66 79 ASN A CA 1
ATOM 645 C C . ASN A 1 79 ? 35.212 -26.874 1.026 1.00 33.66 79 ASN A C 1
ATOM 647 O O . ASN A 1 79 ? 35.065 -26.486 -0.130 1.00 33.66 79 ASN A O 1
ATOM 651 N N . CYS A 1 80 ? 36.353 -26.774 1.699 1.00 36.19 80 CYS A N 1
ATOM 652 C CA . CYS A 1 80 ? 37.635 -26.227 1.290 1.00 36.19 80 CYS A CA 1
ATOM 653 C C . CYS A 1 80 ? 38.498 -27.304 0.594 1.00 36.19 80 CYS A C 1
ATOM 655 O O . CYS A 1 80 ? 38.479 -28.452 1.031 1.00 36.19 80 CYS A O 1
ATOM 657 N N . CYS A 1 81 ? 39.277 -26.938 -0.434 1.00 32.03 81 CYS A N 1
ATOM 658 C CA . CYS A 1 81 ? 40.533 -27.562 -0.924 1.00 32.03 81 CYS A CA 1
ATOM 659 C C . CYS A 1 81 ? 40.935 -26.811 -2.215 1.00 32.03 81 CYS A C 1
ATOM 661 O O . CYS A 1 81 ? 40.091 -26.597 -3.068 1.00 32.03 81 CYS A O 1
ATOM 663 N N . GLY A 1 82 ? 42.153 -26.342 -2.485 1.00 31.52 82 GLY A N 1
ATOM 664 C CA . GLY A 1 82 ? 43.473 -26.753 -2.029 1.00 31.52 82 GLY A CA 1
ATOM 665 C C . GLY A 1 82 ? 44.325 -27.161 -3.245 1.00 31.52 82 GLY A C 1
ATOM 666 O O . GLY A 1 82 ? 44.065 -28.206 -3.827 1.00 31.52 82 GLY A O 1
ATOM 667 N N . LYS A 1 83 ? 45.390 -26.380 -3.521 1.00 33.25 83 LYS A N 1
ATOM 668 C CA . LYS A 1 83 ? 46.538 -26.610 -4.443 1.00 33.25 83 LYS A CA 1
ATOM 669 C C . LYS A 1 83 ? 46.301 -26.358 -5.941 1.00 33.25 83 LYS A C 1
ATOM 671 O O . LYS A 1 83 ? 45.512 -27.066 -6.544 1.00 33.25 83 LYS A O 1
ATOM 676 N N . CYS A 1 84 ? 47.132 -25.513 -6.576 1.00 33.88 84 CYS A N 1
ATOM 677 C CA . CYS A 1 84 ? 48.346 -25.976 -7.279 1.00 33.88 84 CYS A CA 1
ATOM 678 C C . CYS A 1 84 ? 49.237 -24.850 -7.888 1.00 33.88 84 CYS A C 1
ATOM 680 O O . CYS A 1 84 ? 48.778 -23.954 -8.578 1.00 33.88 84 CYS A O 1
ATOM 682 N N . HIS A 1 85 ? 50.538 -24.988 -7.597 1.00 33.22 85 HIS A N 1
ATOM 683 C CA . HIS A 1 85 ? 51.767 -24.695 -8.359 1.00 33.22 85 HIS A CA 1
ATOM 684 C C . HIS A 1 85 ? 52.121 -23.307 -8.932 1.00 33.22 85 HIS A C 1
ATOM 686 O O . HIS A 1 85 ? 51.688 -22.880 -9.995 1.00 33.22 85 HIS A O 1
ATOM 692 N N . SER A 1 86 ? 53.127 -22.725 -8.276 1.00 35.88 86 SER A N 1
ATOM 693 C CA . SER A 1 86 ? 54.140 -21.805 -8.785 1.00 35.88 86 SER A CA 1
ATOM 694 C C . SER A 1 86 ? 55.163 -22.505 -9.702 1.00 35.88 86 SER A C 1
ATOM 696 O O . SER A 1 86 ? 55.712 -23.548 -9.345 1.00 35.88 86 SER A O 1
ATOM 698 N N . ILE A 1 87 ? 55.480 -21.892 -10.850 1.00 36.22 87 ILE A N 1
ATOM 699 C CA . ILE A 1 87 ? 56.668 -22.190 -11.671 1.00 36.22 87 ILE A CA 1
ATOM 700 C C . ILE A 1 87 ? 57.411 -20.873 -11.927 1.00 36.22 87 ILE A C 1
ATOM 702 O O . ILE A 1 87 ? 56.816 -19.876 -12.330 1.00 36.22 87 ILE A O 1
ATOM 706 N N . GLY A 1 88 ? 58.709 -20.883 -11.612 1.00 33.06 88 GLY A N 1
ATOM 707 C CA . GLY A 1 88 ? 59.619 -19.741 -11.661 1.00 33.06 88 GLY A CA 1
ATOM 708 C C . GLY A 1 88 ? 60.145 -19.378 -13.061 1.00 33.06 88 GLY A C 1
ATOM 709 O O . GLY A 1 88 ? 59.858 -20.058 -14.045 1.00 33.06 88 GLY A O 1
ATOM 710 N N . PRO A 1 89 ? 60.926 -18.286 -13.147 1.00 42.22 89 PRO A N 1
ATOM 711 C CA . PRO A 1 89 ? 61.205 -17.567 -14.383 1.00 42.22 89 PRO A CA 1
ATOM 712 C C . PRO A 1 89 ? 62.487 -18.057 -15.068 1.00 42.22 89 PRO A C 1
ATOM 714 O O . PRO A 1 89 ? 63.458 -18.428 -14.411 1.00 42.22 89 PRO A O 1
ATOM 717 N N . SER A 1 90 ? 62.529 -17.983 -16.398 1.00 30.28 90 SER A N 1
ATOM 718 C CA . SER A 1 90 ? 63.764 -18.133 -17.177 1.00 30.28 90 SER A CA 1
ATOM 719 C C . SER A 1 90 ? 63.967 -16.920 -18.080 1.00 30.28 90 SER A C 1
ATOM 721 O O . SER A 1 90 ? 63.091 -16.501 -18.833 1.00 30.28 90 SER A O 1
ATOM 723 N N . THR A 1 91 ? 65.147 -16.329 -17.945 1.00 41.88 91 THR A N 1
ATOM 724 C CA . THR A 1 91 ? 65.638 -15.155 -18.659 1.00 41.88 91 THR A CA 1
ATOM 725 C C . THR A 1 91 ? 66.324 -15.562 -19.962 1.00 41.88 91 THR A C 1
ATOM 727 O O . THR A 1 91 ? 67.081 -16.527 -19.996 1.00 41.88 91 THR A O 1
ATOM 730 N N . SER A 1 92 ? 66.146 -14.775 -21.026 1.00 30.97 92 SER A N 1
ATOM 731 C CA . SER A 1 92 ? 67.137 -14.642 -22.105 1.00 30.97 92 SER A CA 1
ATOM 732 C C . SER A 1 92 ? 66.936 -13.310 -22.853 1.00 30.97 92 SER A C 1
ATOM 734 O O . SER A 1 92 ? 65.848 -12.737 -22.842 1.00 30.97 92 SER A O 1
ATOM 736 N N . LYS A 1 93 ? 68.024 -12.747 -23.390 1.00 37.06 93 LYS A N 1
ATOM 737 C CA . LYS A 1 93 ? 68.194 -11.337 -23.794 1.00 37.06 93 LYS A CA 1
ATOM 738 C C . LYS A 1 93 ? 68.176 -11.135 -25.332 1.00 37.06 93 LYS A C 1
ATOM 740 O O . LYS A 1 93 ? 68.942 -11.818 -25.993 1.00 37.06 93 LYS A O 1
ATOM 745 N N . ILE A 1 94 ? 67.431 -10.101 -25.796 1.00 40.75 94 ILE A N 1
ATOM 746 C CA . ILE A 1 94 ? 67.801 -8.940 -26.689 1.00 40.75 94 ILE A CA 1
ATOM 747 C C . ILE A 1 94 ? 68.197 -9.258 -28.175 1.00 40.75 94 ILE A C 1
ATOM 749 O O . ILE A 1 94 ? 69.028 -10.143 -28.342 1.00 40.75 94 ILE A O 1
ATOM 753 N N . PRO A 1 95 ? 67.721 -8.551 -29.261 1.00 45.97 95 PRO A N 1
ATOM 754 C CA . PRO A 1 95 ? 67.976 -7.106 -29.482 1.00 45.97 95 PRO A CA 1
ATOM 755 C C . PRO A 1 95 ? 67.001 -6.193 -30.289 1.00 45.97 95 PRO A C 1
ATOM 757 O O . PRO A 1 95 ? 66.293 -6.589 -31.203 1.00 45.97 95 PRO A O 1
ATOM 760 N N . SER A 1 96 ? 67.111 -4.897 -29.945 1.00 37.84 96 SER A N 1
ATOM 761 C CA . SER A 1 96 ? 67.060 -3.657 -30.757 1.00 37.84 96 SER A CA 1
ATOM 762 C C . SER A 1 96 ? 65.883 -3.320 -31.697 1.00 37.84 96 SER A C 1
ATOM 764 O O . SER A 1 96 ? 65.845 -3.763 -32.836 1.00 37.84 96 SER A O 1
ATOM 766 N N . SER A 1 97 ? 65.116 -2.284 -31.326 1.00 37.00 97 SER A N 1
ATOM 767 C CA . SER A 1 97 ? 64.880 -1.101 -32.183 1.00 37.00 97 SER A CA 1
ATOM 768 C C . SER A 1 97 ? 64.352 0.072 -31.340 1.00 37.00 97 SER A C 1
ATOM 770 O O . SER A 1 97 ? 63.238 0.039 -30.823 1.00 37.00 97 SER A O 1
ATOM 772 N N . LYS A 1 98 ? 65.175 1.112 -31.165 1.00 45.91 98 LYS A N 1
ATOM 773 C CA . LYS A 1 98 ? 64.918 2.291 -30.317 1.00 45.91 98 LYS A CA 1
ATOM 774 C C . LYS A 1 98 ? 64.050 3.349 -31.014 1.00 45.91 98 LYS A C 1
ATOM 776 O O . LYS A 1 98 ? 64.519 4.457 -31.257 1.00 45.91 98 LYS A O 1
ATOM 781 N N . LYS A 1 99 ? 62.789 3.034 -31.312 1.00 44.91 99 LYS A N 1
ATOM 782 C CA . LYS A 1 99 ? 61.745 4.042 -31.576 1.00 44.91 99 LYS A CA 1
ATOM 783 C C . LYS A 1 99 ? 60.423 3.548 -30.974 1.00 44.91 99 LYS A C 1
ATOM 785 O O . LYS A 1 99 ? 59.991 2.450 -31.294 1.00 44.91 99 LYS A O 1
ATOM 790 N N . SER A 1 100 ? 59.823 4.360 -30.098 1.00 45.44 100 SER A N 1
ATOM 791 C CA . SER A 1 100 ? 58.501 4.162 -29.468 1.00 45.44 100 SER A CA 1
ATOM 792 C C . SER A 1 100 ? 58.404 3.097 -28.348 1.00 45.44 100 SER A C 1
ATOM 794 O O . SER A 1 100 ? 57.620 2.154 -28.416 1.00 45.44 100 SER A O 1
ATOM 796 N N . LEU A 1 101 ? 59.193 3.242 -27.268 1.00 40.84 101 LEU A N 1
ATOM 797 C CA . LEU A 1 101 ? 58.939 2.503 -26.011 1.00 40.84 101 LEU A CA 1
ATOM 798 C C . LEU A 1 101 ? 58.018 3.260 -25.043 1.00 40.84 101 LEU A C 1
ATOM 800 O O . LEU A 1 101 ? 57.284 2.611 -24.312 1.00 40.84 101 LEU A O 1
ATOM 804 N N . LEU A 1 102 ? 57.997 4.599 -25.064 1.00 42.72 102 LEU A N 1
ATOM 805 C CA . LEU A 1 102 ? 57.073 5.369 -24.218 1.00 42.72 102 LEU A CA 1
ATOM 806 C C . LEU A 1 102 ? 55.621 5.332 -24.729 1.00 42.72 102 LEU A C 1
ATOM 808 O O . LEU A 1 102 ? 54.702 5.270 -23.928 1.00 42.72 102 LEU A O 1
ATOM 812 N N . GLU A 1 103 ? 55.406 5.283 -26.044 1.00 43.38 103 GLU A N 1
ATOM 813 C CA . GLU A 1 103 ? 54.066 5.205 -26.665 1.00 43.38 103 GLU A CA 1
ATOM 814 C C . GLU A 1 103 ? 53.444 3.795 -26.567 1.00 43.38 103 GLU A C 1
ATOM 816 O O . GLU A 1 103 ? 52.228 3.629 -26.628 1.00 43.38 103 GLU A O 1
ATOM 821 N N . ARG A 1 104 ? 54.271 2.752 -26.387 1.00 45.94 104 ARG A N 1
ATOM 822 C CA . ARG A 1 104 ? 53.826 1.368 -26.126 1.00 45.94 104 ARG A CA 1
ATOM 823 C C . ARG A 1 104 ? 53.546 1.074 -24.649 1.00 45.94 104 ARG A C 1
ATOM 825 O O . ARG A 1 104 ? 53.036 -0.001 -24.354 1.00 45.94 104 ARG A O 1
ATOM 832 N N . LEU A 1 105 ? 53.884 2.000 -23.752 1.00 45.88 105 LEU A N 1
ATOM 833 C CA . LEU A 1 105 ? 53.631 1.906 -22.311 1.00 45.88 105 LEU A CA 1
ATOM 834 C C . LEU A 1 105 ? 52.377 2.671 -21.879 1.00 45.88 105 LEU A C 1
ATOM 836 O O . LEU A 1 105 ? 52.097 2.729 -20.684 1.00 45.88 105 LEU A O 1
ATOM 840 N N . GLU A 1 106 ? 51.602 3.234 -22.813 1.00 51.09 106 GLU A N 1
ATOM 841 C CA . GLU A 1 106 ? 50.246 3.634 -22.461 1.00 51.09 106 GLU A CA 1
ATOM 842 C C . GLU A 1 106 ? 49.454 2.375 -22.093 1.00 51.09 106 GLU A C 1
ATOM 844 O O . GLU A 1 106 ? 49.373 1.462 -22.925 1.00 51.09 106 GLU A O 1
ATOM 849 N N . PRO A 1 107 ? 48.877 2.293 -20.881 1.00 57.53 107 PRO A N 1
ATOM 850 C CA . PRO A 1 107 ? 48.050 1.160 -20.511 1.00 57.53 107 PRO A CA 1
ATOM 851 C C . PRO A 1 107 ? 46.891 1.089 -21.508 1.00 57.53 107 PRO A C 1
ATOM 853 O O . PRO A 1 107 ? 46.040 1.974 -21.575 1.00 57.53 107 PRO A O 1
ATOM 856 N N . LYS A 1 108 ? 46.913 0.079 -22.378 1.00 64.06 108 LYS A N 1
ATOM 857 C CA . LYS A 1 108 ? 45.818 -0.194 -23.305 1.00 64.06 108 LYS A CA 1
ATOM 858 C C . LYS A 1 108 ? 44.815 -1.068 -22.580 1.00 64.06 108 LYS A C 1
ATOM 860 O O . LYS A 1 108 ? 45.199 -2.038 -21.937 1.00 64.06 108 LYS A O 1
ATOM 865 N N . THR A 1 109 ? 43.543 -0.720 -22.709 1.00 74.50 109 THR A N 1
ATOM 866 C CA . THR A 1 109 ? 42.446 -1.526 -22.183 1.00 74.50 109 THR A CA 1
ATOM 867 C C . THR A 1 109 ? 42.479 -2.911 -22.827 1.00 74.50 109 THR A C 1
ATOM 869 O O . THR A 1 109 ? 42.371 -3.031 -24.051 1.00 74.50 109 THR A O 1
ATOM 872 N N . ASP A 1 110 ? 42.642 -3.949 -22.011 1.00 83.44 110 ASP A N 1
ATOM 873 C CA . ASP A 1 110 ? 42.650 -5.336 -22.458 1.00 83.44 110 ASP A CA 1
ATOM 874 C C . ASP A 1 110 ? 41.222 -5.892 -22.472 1.00 83.44 110 ASP A C 1
ATOM 876 O O . ASP A 1 110 ? 40.659 -6.320 -21.464 1.00 83.44 110 ASP A O 1
ATOM 880 N N . MET A 1 111 ? 40.626 -5.890 -23.662 1.00 80.25 111 MET A N 1
ATOM 881 C CA . MET A 1 111 ? 39.258 -6.358 -23.879 1.00 80.25 111 MET A CA 1
ATOM 882 C C . MET A 1 111 ? 39.091 -7.871 -23.684 1.00 80.25 111 MET A C 1
ATOM 884 O O . MET A 1 111 ? 37.963 -8.324 -23.479 1.00 80.25 111 MET A O 1
ATOM 888 N N . ILE A 1 112 ? 40.173 -8.653 -23.773 1.00 83.50 112 ILE A N 1
ATOM 889 C CA . ILE A 1 112 ? 40.126 -10.108 -23.579 1.00 83.50 112 ILE A CA 1
ATOM 890 C C . ILE A 1 112 ? 40.029 -10.398 -22.080 1.00 83.50 112 ILE A C 1
ATOM 892 O O . ILE A 1 112 ? 39.082 -11.059 -21.658 1.00 83.50 112 ILE A O 1
ATOM 896 N N . GLY A 1 113 ? 40.903 -9.793 -21.270 1.00 82.12 113 GLY A N 1
ATOM 897 C CA . GLY A 1 113 ? 40.848 -9.909 -19.811 1.00 82.12 113 GLY A CA 1
ATOM 898 C C . GLY A 1 113 ? 39.533 -9.404 -19.207 1.00 82.12 113 GLY A C 1
ATOM 899 O O . GLY A 1 113 ? 38.949 -10.067 -18.352 1.00 82.12 113 GLY A O 1
ATOM 900 N N . ILE A 1 114 ? 38.980 -8.296 -19.716 1.00 82.81 114 ILE A N 1
ATOM 901 C CA . ILE A 1 114 ? 37.656 -7.804 -19.283 1.00 82.81 114 ILE A CA 1
ATOM 902 C C . ILE A 1 114 ? 36.552 -8.825 -19.589 1.00 82.81 114 ILE A C 1
ATOM 904 O O . ILE A 1 114 ? 35.666 -9.046 -18.762 1.00 82.81 114 ILE A O 1
ATOM 908 N N . ARG A 1 115 ? 36.586 -9.464 -20.766 1.00 86.50 115 ARG A N 1
ATOM 909 C CA . ARG A 1 115 ? 35.593 -10.480 -21.145 1.00 86.50 115 ARG A CA 1
ATOM 910 C C . ARG A 1 115 ? 35.668 -11.698 -20.230 1.00 86.50 115 ARG A C 1
ATOM 912 O O . ARG A 1 115 ? 34.621 -12.218 -19.848 1.00 86.50 115 ARG A O 1
ATOM 919 N N . ASP A 1 116 ? 36.871 -12.110 -19.854 1.00 87.19 116 ASP A N 1
ATOM 920 C CA . ASP A 1 116 ? 37.070 -13.219 -18.926 1.00 87.19 116 ASP A CA 1
ATOM 921 C C . ASP A 1 116 ? 36.524 -12.884 -17.537 1.00 87.19 116 ASP A C 1
ATOM 923 O O . ASP A 1 116 ? 35.792 -13.689 -16.966 1.00 87.19 116 ASP A O 1
ATOM 927 N N . VAL A 1 117 ? 36.758 -11.669 -17.028 1.00 85.19 117 VAL A N 1
ATOM 928 C CA . VAL A 1 117 ? 36.168 -11.230 -15.752 1.00 85.19 117 VAL A CA 1
ATOM 929 C C . VAL A 1 117 ? 34.636 -11.184 -15.821 1.00 85.19 117 VAL A C 1
ATOM 931 O O . VAL A 1 117 ? 33.971 -11.653 -14.902 1.00 85.19 117 VAL A O 1
ATOM 934 N N . ILE A 1 118 ? 34.048 -10.704 -16.922 1.00 84.88 118 ILE A N 1
ATOM 935 C CA . ILE A 1 118 ? 32.585 -10.714 -17.118 1.00 84.88 118 ILE A CA 1
ATOM 936 C C . ILE A 1 118 ? 32.032 -12.145 -17.153 1.00 84.88 118 ILE A C 1
ATOM 938 O O . ILE A 1 118 ? 30.957 -12.404 -16.610 1.00 84.88 118 ILE A O 1
ATOM 942 N N . ASN A 1 119 ? 32.746 -13.083 -17.774 1.00 85.69 119 ASN A N 1
ATOM 943 C CA . ASN A 1 119 ? 32.344 -14.487 -17.782 1.00 85.69 119 ASN A CA 1
ATOM 944 C C . ASN A 1 119 ? 32.387 -15.091 -16.370 1.00 85.69 119 ASN A C 1
ATOM 946 O O . ASN A 1 119 ? 31.464 -15.813 -16.014 1.00 85.69 119 ASN A O 1
ATOM 950 N N . ARG A 1 120 ? 33.371 -14.725 -15.538 1.00 84.50 120 ARG A N 1
ATOM 951 C CA . ARG A 1 120 ? 33.424 -15.138 -14.122 1.00 84.50 120 ARG A CA 1
ATOM 952 C C . ARG A 1 120 ? 32.262 -14.588 -13.296 1.00 84.50 120 ARG A C 1
ATOM 954 O O . ARG A 1 120 ? 31.693 -15.319 -12.496 1.00 84.50 120 ARG A O 1
ATOM 961 N N . VAL A 1 121 ? 31.848 -13.341 -13.540 1.00 86.38 121 VAL A N 1
ATOM 962 C CA . VAL A 1 121 ? 30.626 -12.775 -12.931 1.00 86.38 121 VAL A CA 1
ATOM 963 C C . VAL A 1 121 ? 29.385 -13.562 -13.357 1.00 86.38 121 VAL A C 1
ATOM 965 O O . VAL A 1 121 ? 28.532 -13.859 -12.533 1.00 86.38 121 VAL A O 1
ATOM 968 N N . ARG A 1 122 ? 29.277 -13.935 -14.640 1.00 84.69 122 ARG A N 1
ATOM 969 C CA . ARG A 1 122 ? 28.147 -14.739 -15.148 1.00 84.69 122 ARG A CA 1
ATOM 970 C C . ARG A 1 122 ? 28.113 -16.166 -14.606 1.00 84.69 122 ARG A C 1
ATOM 972 O O . ARG A 1 122 ? 27.052 -16.779 -14.623 1.00 84.69 122 ARG A O 1
ATOM 979 N N . CYS A 1 123 ? 29.259 -16.692 -14.194 1.00 87.06 123 CYS A N 1
ATOM 980 C CA . CYS A 1 123 ? 29.400 -18.005 -13.575 1.00 87.06 123 CYS A CA 1
ATOM 981 C C . CYS A 1 123 ? 29.265 -17.963 -12.041 1.00 87.06 123 CYS A C 1
ATOM 983 O O . CYS A 1 123 ? 29.585 -18.958 -11.400 1.00 87.06 123 CYS A O 1
ATOM 985 N N . ASP A 1 124 ? 28.819 -16.839 -11.463 1.00 87.12 124 ASP A N 1
ATOM 986 C CA . ASP A 1 124 ? 28.685 -16.604 -10.017 1.00 87.12 124 ASP A CA 1
ATOM 987 C C . ASP A 1 124 ? 30.002 -16.743 -9.217 1.00 87.12 124 ASP A C 1
ATOM 989 O O . ASP A 1 124 ? 29.989 -16.847 -7.993 1.00 87.12 124 ASP A O 1
ATOM 993 N N . GLU A 1 125 ? 31.165 -16.701 -9.883 1.00 84.00 125 GLU A N 1
ATOM 994 C CA . GLU A 1 125 ? 32.479 -16.752 -9.217 1.00 84.00 125 GLU A CA 1
ATOM 995 C C . GLU A 1 125 ? 32.851 -15.411 -8.566 1.00 84.00 125 GLU A C 1
ATOM 997 O O . GLU A 1 125 ? 33.625 -15.366 -7.612 1.00 84.00 125 GLU A O 1
ATOM 1002 N N . ILE A 1 126 ? 32.312 -14.309 -9.092 1.00 83.19 126 ILE A N 1
ATOM 1003 C CA . ILE A 1 126 ? 32.458 -12.960 -8.542 1.00 83.19 126 ILE A CA 1
ATOM 1004 C C . ILE A 1 126 ? 31.073 -12.511 -8.097 1.00 83.19 126 ILE A C 1
ATOM 1006 O O . ILE A 1 126 ? 30.201 -12.283 -8.935 1.00 83.19 126 ILE A O 1
ATOM 1010 N N . THR A 1 127 ? 30.880 -12.373 -6.786 1.00 78.62 127 THR A N 1
ATOM 1011 C CA . THR A 1 127 ? 29.555 -12.099 -6.203 1.00 78.62 127 THR A CA 1
ATOM 1012 C C . THR A 1 127 ? 29.412 -10.665 -5.710 1.00 78.62 127 THR A C 1
ATOM 1014 O O . THR A 1 127 ? 28.297 -10.153 -5.615 1.00 78.62 127 THR A O 1
ATOM 1017 N N . THR A 1 128 ? 30.528 -9.984 -5.435 1.00 82.44 128 THR A N 1
ATOM 1018 C CA . THR A 1 128 ? 30.512 -8.622 -4.893 1.00 82.44 128 THR A CA 1
ATOM 1019 C C . THR A 1 128 ? 31.037 -7.577 -5.879 1.00 82.44 128 THR A C 1
ATOM 1021 O O . THR A 1 128 ? 31.944 -7.819 -6.678 1.00 82.44 128 THR A O 1
ATOM 1024 N N . THR A 1 129 ? 30.502 -6.354 -5.785 1.00 77.69 129 THR A N 1
ATOM 1025 C CA . THR A 1 129 ? 30.948 -5.204 -6.593 1.00 77.69 129 THR A CA 1
ATOM 1026 C C . THR A 1 129 ? 32.417 -4.859 -6.338 1.00 77.69 129 THR A C 1
ATOM 1028 O O . THR A 1 129 ? 33.130 -4.472 -7.261 1.00 77.69 129 THR A O 1
ATOM 1031 N N . ALA A 1 130 ? 32.896 -5.035 -5.102 1.00 79.44 130 ALA A N 1
ATOM 1032 C CA . ALA A 1 130 ? 34.296 -4.812 -4.755 1.00 79.44 130 ALA A CA 1
ATOM 1033 C C . ALA A 1 130 ? 35.211 -5.81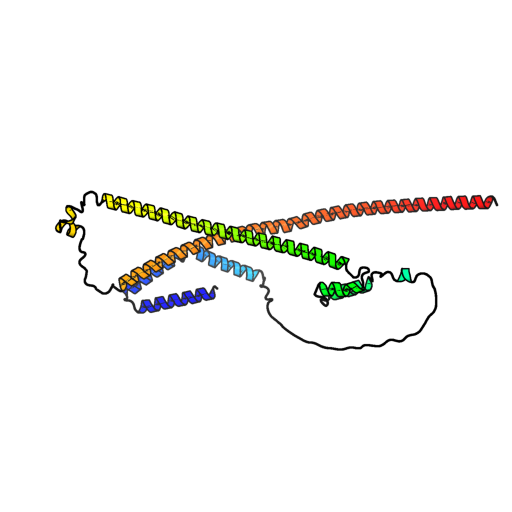4 -5.475 1.00 79.44 130 ALA A C 1
ATOM 1035 O O . ALA A 1 130 ? 36.160 -5.402 -6.138 1.00 79.44 130 ALA A O 1
ATOM 1036 N N . GLU A 1 131 ? 34.895 -7.112 -5.420 1.00 81.75 131 GLU A N 1
ATOM 1037 C CA . GLU A 1 131 ? 35.638 -8.146 -6.151 1.00 81.75 131 GLU A CA 1
ATOM 1038 C C . GLU A 1 131 ? 35.622 -7.883 -7.658 1.00 81.75 131 GLU A C 1
ATOM 1040 O O . GLU A 1 131 ? 36.655 -8.014 -8.312 1.00 81.75 131 GLU A O 1
ATOM 1045 N N . PHE A 1 132 ? 34.489 -7.453 -8.212 1.00 82.44 132 PHE A N 1
ATOM 1046 C CA . PHE A 1 132 ? 34.386 -7.091 -9.623 1.00 82.44 132 PHE A CA 1
ATOM 1047 C C . PHE A 1 132 ? 35.341 -5.954 -10.005 1.00 82.44 132 PHE A C 1
ATOM 1049 O O . PHE A 1 132 ? 36.105 -6.091 -10.962 1.00 82.44 132 PHE A O 1
ATOM 1056 N N . ILE A 1 133 ? 35.353 -4.864 -9.233 1.00 80.56 133 ILE A N 1
ATOM 1057 C CA . ILE A 1 133 ? 36.241 -3.716 -9.463 1.00 80.56 133 ILE A CA 1
ATOM 1058 C C . ILE A 1 133 ? 37.710 -4.140 -9.339 1.00 80.56 133 ILE A C 1
ATOM 1060 O O . ILE A 1 133 ? 38.505 -3.817 -10.220 1.00 80.56 133 ILE A O 1
ATOM 1064 N N . PHE A 1 134 ? 38.071 -4.908 -8.305 1.00 82.56 134 PHE A N 1
ATOM 1065 C CA . PHE A 1 134 ? 39.441 -5.397 -8.113 1.00 82.56 134 PHE A CA 1
ATOM 1066 C C . PHE A 1 134 ? 39.914 -6.300 -9.259 1.00 82.56 134 PHE A C 1
ATOM 1068 O O . PHE A 1 134 ? 41.065 -6.199 -9.678 1.00 82.56 134 PHE A O 1
ATOM 1075 N N . ASN A 1 135 ? 39.039 -7.154 -9.796 1.00 84.19 135 ASN A N 1
ATOM 1076 C CA . ASN A 1 135 ? 39.384 -8.037 -10.910 1.00 84.19 135 ASN A CA 1
ATOM 1077 C C . ASN A 1 135 ? 39.473 -7.288 -12.248 1.00 84.19 135 ASN A C 1
ATOM 1079 O O . ASN A 1 135 ? 40.310 -7.634 -13.077 1.00 84.19 135 ASN A O 1
ATOM 1083 N N . ILE A 1 136 ? 38.653 -6.255 -12.465 1.00 84.88 136 ILE A N 1
ATOM 1084 C CA . ILE A 1 136 ? 38.674 -5.443 -13.693 1.00 84.88 136 ILE A CA 1
ATOM 1085 C C . ILE A 1 136 ? 39.813 -4.424 -13.711 1.00 84.88 136 ILE A C 1
ATOM 1087 O O . ILE A 1 136 ? 40.326 -4.120 -14.786 1.00 84.88 136 ILE A O 1
ATOM 1091 N N . MET A 1 137 ? 40.234 -3.921 -12.549 1.00 82.62 137 MET A N 1
ATOM 1092 C CA . MET A 1 137 ? 41.224 -2.848 -12.409 1.00 82.62 137 MET A CA 1
ATOM 1093 C C . MET A 1 137 ? 42.518 -3.099 -13.197 1.00 82.62 137 MET A C 1
ATOM 1095 O O . MET A 1 137 ? 43.073 -2.168 -13.771 1.00 82.62 137 MET A O 1
ATOM 1099 N N . TYR A 1 138 ? 42.974 -4.350 -13.283 1.00 82.19 138 TYR A N 1
ATOM 1100 C CA . TYR A 1 138 ? 44.197 -4.716 -14.008 1.00 82.19 138 TYR A CA 1
ATOM 1101 C C . TYR A 1 138 ? 44.076 -4.645 -15.536 1.00 82.19 138 TYR A C 1
ATOM 1103 O O . TYR A 1 138 ? 45.093 -4.641 -16.227 1.00 82.19 138 TYR A O 1
ATOM 1111 N N . TYR A 1 139 ? 42.853 -4.591 -16.067 1.00 83.25 139 TYR A N 1
ATOM 1112 C CA . TYR A 1 139 ? 42.577 -4.670 -17.501 1.00 83.25 139 TYR A CA 1
ATOM 1113 C C . TYR A 1 139 ? 42.079 -3.348 -18.102 1.00 83.25 139 TYR A C 1
ATOM 1115 O O . TYR A 1 139 ? 41.922 -3.257 -19.321 1.00 83.25 139 TYR A O 1
ATOM 1123 N N . VAL A 1 140 ? 41.839 -2.312 -17.290 1.00 83.12 140 VAL A N 1
ATOM 1124 C CA . VAL A 1 140 ? 41.337 -1.008 -17.758 1.00 83.12 140 VAL A CA 1
ATOM 1125 C C . VAL A 1 140 ? 42.418 0.065 -17.653 1.00 83.12 140 VAL A C 1
ATOM 1127 O O . VAL A 1 140 ? 43.159 0.127 -16.677 1.00 83.12 140 VAL A O 1
ATOM 1130 N N . LYS A 1 141 ? 42.492 0.938 -18.669 1.00 83.00 141 LYS A N 1
ATOM 1131 C CA . LYS A 1 141 ? 43.480 2.027 -18.781 1.00 83.00 141 LYS A CA 1
ATOM 1132 C C . LYS A 1 141 ? 43.512 2.972 -17.574 1.00 83.00 141 LYS A C 1
ATOM 1134 O O . LYS A 1 141 ? 44.571 3.494 -17.241 1.00 83.00 141 LYS A O 1
ATOM 1139 N N . ASP A 1 142 ? 42.366 3.212 -16.953 1.00 80.75 142 ASP A N 1
ATOM 1140 C CA . ASP A 1 142 ? 42.193 4.130 -15.827 1.00 80.75 142 ASP A CA 1
ATOM 1141 C C . ASP A 1 142 ? 42.235 3.421 -14.465 1.00 80.75 142 ASP A C 1
ATOM 1143 O O . ASP A 1 142 ? 41.813 3.999 -13.466 1.00 80.75 142 ASP A O 1
ATOM 1147 N N . SER A 1 143 ? 42.678 2.158 -14.417 1.00 78.50 143 SER A N 1
ATOM 1148 C CA . SER A 1 143 ? 42.647 1.328 -13.207 1.00 78.50 143 SER A CA 1
ATOM 1149 C C . SER A 1 143 ? 41.246 1.231 -12.577 1.00 78.50 143 SER A C 1
ATOM 1151 O O . SER A 1 143 ? 41.108 1.071 -11.367 1.00 78.50 143 SER A O 1
ATOM 1153 N N . GLY A 1 144 ? 40.182 1.359 -13.377 1.00 76.88 144 GLY A N 1
ATOM 1154 C CA . GLY A 1 144 ? 38.807 1.282 -12.893 1.00 76.88 144 GLY A CA 1
ATOM 1155 C C . GLY A 1 144 ? 38.349 2.485 -12.062 1.00 76.88 144 GLY A C 1
ATOM 1156 O O . GLY A 1 144 ? 37.300 2.388 -11.428 1.00 76.88 144 GLY A O 1
ATOM 1157 N N . VAL A 1 145 ? 39.073 3.611 -12.065 1.00 81.38 145 VAL A N 1
ATOM 1158 C CA . VAL A 1 145 ? 38.682 4.833 -11.334 1.00 81.38 145 VAL A CA 1
ATOM 1159 C C . VAL A 1 145 ? 37.325 5.355 -11.814 1.00 81.38 145 VAL A C 1
ATOM 1161 O O . VAL A 1 145 ? 36.445 5.613 -10.997 1.00 81.38 145 VAL A O 1
ATOM 1164 N N . THR A 1 146 ? 37.090 5.410 -13.129 1.00 81.38 146 THR A N 1
ATOM 1165 C CA . THR A 1 146 ? 35.787 5.833 -13.677 1.00 81.38 146 THR A CA 1
ATOM 1166 C C . THR A 1 146 ? 34.672 4.881 -13.243 1.00 81.38 146 THR A C 1
ATOM 1168 O O . THR A 1 146 ? 33.553 5.299 -12.954 1.00 81.38 146 THR A O 1
ATOM 1171 N N . LEU A 1 147 ? 34.972 3.582 -13.173 1.00 80.25 147 LEU A N 1
ATOM 1172 C CA . LEU A 1 147 ? 34.016 2.566 -12.746 1.00 80.25 147 LEU A CA 1
ATOM 1173 C C . LEU A 1 147 ? 33.677 2.714 -11.254 1.00 80.25 147 LEU A C 1
ATOM 1175 O O . LEU A 1 147 ? 32.505 2.633 -10.893 1.00 80.25 147 LEU A O 1
ATOM 1179 N N . GLN A 1 148 ? 34.676 2.985 -10.409 1.00 82.00 148 GLN A N 1
ATOM 1180 C CA . GLN A 1 148 ? 34.483 3.298 -8.990 1.00 82.00 148 GLN A CA 1
ATOM 1181 C C . GLN A 1 148 ? 33.610 4.540 -8.809 1.00 82.00 148 GLN A C 1
ATOM 1183 O O . GLN A 1 148 ? 32.646 4.489 -8.054 1.00 82.00 148 GLN A O 1
ATOM 1188 N N . GLU A 1 149 ? 33.874 5.622 -9.546 1.00 86.25 149 GLU A N 1
ATOM 1189 C CA . GLU A 1 149 ? 33.054 6.837 -9.486 1.00 86.25 149 GLU A CA 1
ATOM 1190 C C . GLU A 1 149 ? 31.601 6.592 -9.911 1.00 86.25 149 GLU A C 1
ATOM 1192 O O . GLU A 1 149 ? 30.678 7.134 -9.302 1.00 86.25 149 GLU A O 1
ATOM 1197 N N . ILE A 1 150 ? 31.373 5.782 -10.950 1.00 85.12 150 ILE A N 1
ATOM 1198 C CA . ILE A 1 150 ? 30.020 5.424 -11.399 1.00 85.12 150 ILE A CA 1
ATOM 1199 C C . ILE A 1 150 ? 29.304 4.588 -10.335 1.00 85.12 150 ILE A C 1
ATOM 1201 O O . ILE A 1 150 ? 28.137 4.849 -10.042 1.00 85.12 150 ILE A O 1
ATOM 1205 N N . PHE A 1 151 ? 29.979 3.601 -9.742 1.00 83.25 151 PHE A N 1
ATOM 1206 C CA . PHE A 1 151 ? 29.385 2.790 -8.682 1.00 83.25 151 PHE A CA 1
ATOM 1207 C C . PHE A 1 151 ? 29.113 3.598 -7.418 1.00 83.25 151 PHE A C 1
ATOM 1209 O O . PHE A 1 151 ? 28.045 3.428 -6.840 1.00 83.25 151 PHE A O 1
ATOM 1216 N N . GLU A 1 152 ? 30.006 4.507 -7.030 1.00 85.75 152 GLU A N 1
ATOM 1217 C CA . GLU A 1 152 ? 29.792 5.392 -5.884 1.00 85.75 152 GLU A CA 1
ATOM 1218 C C . GLU A 1 152 ? 28.602 6.328 -6.134 1.00 85.75 152 GLU A C 1
ATOM 1220 O O . GLU A 1 152 ? 27.720 6.442 -5.288 1.00 85.75 152 GLU A O 1
ATOM 1225 N N . LYS A 1 153 ? 28.496 6.918 -7.335 1.00 89.50 153 LYS A N 1
ATOM 1226 C CA . LYS A 1 153 ? 27.324 7.722 -7.729 1.00 89.50 153 LYS A CA 1
ATOM 1227 C C . LYS A 1 153 ? 26.031 6.908 -7.698 1.00 89.50 153 LYS A C 1
ATOM 1229 O O . LYS A 1 153 ? 25.026 7.385 -7.186 1.00 89.50 153 LYS A O 1
ATOM 1234 N N . ASN A 1 154 ? 26.045 5.679 -8.210 1.00 84.56 154 ASN A N 1
ATOM 1235 C CA . ASN A 1 154 ? 24.867 4.809 -8.197 1.00 84.56 154 ASN A CA 1
ATOM 1236 C C . ASN A 1 154 ? 24.492 4.359 -6.779 1.00 84.56 154 ASN A C 1
ATOM 1238 O O . ASN A 1 154 ? 23.308 4.272 -6.465 1.00 84.56 154 ASN A O 1
ATOM 1242 N N . LEU A 1 155 ? 25.476 4.095 -5.916 1.00 84.50 155 LEU A N 1
ATOM 1243 C CA . LEU A 1 155 ? 25.251 3.795 -4.502 1.00 84.50 155 LEU A CA 1
ATOM 1244 C C . LEU A 1 155 ? 24.669 4.999 -3.770 1.00 84.50 155 LEU A C 1
ATOM 1246 O O . LEU A 1 155 ? 23.753 4.828 -2.971 1.00 84.50 155 LEU A O 1
ATOM 1250 N N . GLN A 1 156 ? 25.160 6.200 -4.063 1.00 89.19 156 GLN A N 1
ATOM 1251 C CA . GLN A 1 156 ? 24.629 7.434 -3.503 1.00 89.19 156 GLN A CA 1
ATOM 1252 C C . GLN A 1 156 ? 23.173 7.657 -3.934 1.00 89.19 156 GLN A C 1
ATOM 1254 O O . GLN A 1 156 ? 22.318 7.848 -3.077 1.00 89.19 156 GLN A O 1
ATOM 1259 N N . LEU A 1 157 ? 22.861 7.509 -5.227 1.00 89.31 157 LEU A N 1
ATOM 1260 C CA . LEU A 1 157 ? 21.481 7.568 -5.728 1.00 89.31 157 LEU A CA 1
ATOM 1261 C C . LEU A 1 157 ? 20.588 6.503 -5.083 1.00 89.31 157 LEU A C 1
ATOM 1263 O O . LEU A 1 157 ? 19.436 6.764 -4.755 1.00 89.31 157 LEU A O 1
ATOM 1267 N N . PHE A 1 158 ? 21.105 5.290 -4.888 1.00 84.50 158 PHE A N 1
ATOM 1268 C CA . PHE A 1 158 ? 20.361 4.237 -4.208 1.00 84.50 158 PHE A CA 1
ATOM 1269 C C . PHE A 1 158 ? 20.088 4.590 -2.743 1.00 84.50 158 PHE A C 1
ATOM 1271 O O . PHE A 1 158 ? 18.969 4.388 -2.280 1.00 84.50 158 PHE A O 1
ATOM 1278 N N . ARG A 1 159 ? 21.074 5.140 -2.021 1.00 87.19 159 ARG A N 1
ATOM 1279 C CA . ARG A 1 159 ? 20.891 5.624 -0.645 1.00 87.19 159 ARG A CA 1
ATOM 1280 C C . ARG A 1 159 ? 19.828 6.712 -0.584 1.00 87.19 159 ARG A C 1
ATOM 1282 O O . ARG A 1 159 ? 18.925 6.584 0.228 1.00 87.19 159 ARG A O 1
ATOM 1289 N N . GLU A 1 160 ? 19.877 7.688 -1.487 1.00 92.12 160 GLU A N 1
ATOM 1290 C CA . GLU A 1 160 ? 18.868 8.750 -1.589 1.00 92.12 160 GLU A CA 1
ATOM 1291 C C . GLU A 1 160 ? 17.468 8.177 -1.838 1.00 92.12 160 GLU A C 1
ATOM 1293 O O . GLU A 1 160 ? 16.523 8.526 -1.142 1.00 92.12 160 GLU A O 1
ATOM 1298 N N . VAL A 1 161 ? 17.323 7.224 -2.765 1.00 90.00 161 VAL A N 1
ATOM 1299 C CA . VAL A 1 161 ? 16.030 6.566 -3.030 1.00 90.00 161 VAL A CA 1
ATOM 1300 C C . VAL A 1 161 ? 15.534 5.773 -1.818 1.00 90.00 161 VAL A C 1
ATOM 1302 O O . VAL A 1 161 ? 14.332 5.750 -1.543 1.00 90.00 161 VAL A O 1
ATOM 1305 N N . VAL A 1 162 ? 16.431 5.094 -1.101 1.00 86.75 162 VAL A N 1
ATOM 1306 C CA . VAL A 1 162 ? 16.083 4.337 0.106 1.00 86.75 162 VAL A CA 1
ATOM 1307 C C . VAL A 1 162 ? 15.668 5.277 1.233 1.00 86.75 162 VAL A C 1
ATOM 1309 O O . VAL A 1 162 ? 14.635 5.020 1.846 1.00 86.75 162 VAL A O 1
ATOM 1312 N N . GLU A 1 163 ? 16.412 6.357 1.473 1.00 91.31 163 GLU A N 1
ATOM 1313 C CA . GLU A 1 163 ? 16.066 7.399 2.446 1.00 91.31 163 GLU A CA 1
ATOM 1314 C C . GLU A 1 163 ? 14.705 8.015 2.111 1.00 91.31 163 GLU A C 1
ATOM 1316 O O . GLU A 1 163 ? 13.806 7.949 2.942 1.00 91.31 163 GLU A O 1
ATOM 1321 N N . ASP A 1 164 ? 14.476 8.441 0.866 1.00 90.94 164 ASP A N 1
ATOM 1322 C CA . ASP A 1 164 ? 13.184 8.971 0.406 1.00 90.94 164 ASP A CA 1
ATOM 1323 C C . ASP A 1 164 ? 12.027 7.981 0.619 1.00 90.94 164 ASP A C 1
ATOM 1325 O O . ASP A 1 164 ? 10.911 8.360 0.983 1.00 90.94 164 ASP A O 1
ATOM 1329 N N . THR A 1 165 ? 12.262 6.693 0.357 1.00 86.81 165 THR A N 1
ATOM 1330 C CA . THR A 1 165 ? 11.232 5.656 0.510 1.00 86.81 165 THR A CA 1
ATOM 1331 C C . THR A 1 165 ? 10.940 5.380 1.983 1.00 86.81 165 THR A C 1
ATOM 1333 O O . THR A 1 165 ? 9.779 5.196 2.356 1.00 86.81 165 THR A O 1
ATOM 1336 N N . ILE A 1 166 ? 11.978 5.349 2.822 1.00 87.69 166 ILE A N 1
ATOM 1337 C CA . ILE A 1 166 ? 11.852 5.188 4.271 1.00 87.69 166 ILE A CA 1
ATOM 1338 C C . ILE A 1 166 ? 11.138 6.402 4.865 1.00 87.69 166 ILE A C 1
ATOM 1340 O O . ILE A 1 166 ? 10.181 6.212 5.610 1.00 87.69 166 ILE A O 1
ATOM 1344 N N . ASP A 1 167 ? 11.520 7.618 4.487 1.00 86.94 167 ASP A N 1
ATOM 1345 C CA . ASP A 1 167 ? 10.925 8.857 4.985 1.00 86.94 167 ASP A CA 1
ATOM 1346 C C . ASP A 1 167 ? 9.451 8.967 4.603 1.00 86.94 167 ASP A C 1
ATOM 1348 O O . ASP A 1 167 ? 8.614 9.236 5.465 1.00 86.94 167 ASP A O 1
ATOM 1352 N N . ARG A 1 168 ? 9.093 8.663 3.347 1.00 84.31 168 ARG A N 1
ATOM 1353 C CA . ARG A 1 168 ? 7.680 8.606 2.929 1.00 84.31 168 ARG A CA 1
ATOM 1354 C C . ARG A 1 168 ? 6.894 7.576 3.723 1.00 84.31 168 ARG A C 1
ATOM 1356 O O . ARG A 1 168 ? 5.787 7.860 4.164 1.00 84.31 168 ARG A O 1
ATOM 1363 N N . ARG A 1 169 ? 7.468 6.394 3.950 1.00 81.94 169 ARG A N 1
ATOM 1364 C CA . ARG A 1 169 ? 6.815 5.359 4.752 1.00 81.94 169 ARG A CA 1
ATOM 1365 C C . ARG A 1 169 ? 6.632 5.798 6.205 1.00 81.94 169 ARG A C 1
ATOM 1367 O O . ARG A 1 169 ? 5.563 5.579 6.764 1.00 81.94 169 ARG A O 1
ATOM 1374 N N . ILE A 1 170 ? 7.652 6.404 6.813 1.00 82.94 170 ILE A N 1
ATOM 1375 C CA . ILE A 1 170 ? 7.571 6.943 8.174 1.00 82.94 170 ILE A CA 1
ATOM 1376 C C . ILE A 1 170 ? 6.493 8.022 8.232 1.00 82.94 170 ILE A C 1
ATOM 1378 O O . ILE A 1 170 ? 5.709 8.032 9.177 1.00 82.94 170 ILE A O 1
ATOM 1382 N N . GLN A 1 171 ? 6.413 8.893 7.226 1.00 85.31 171 GLN A N 1
ATOM 1383 C CA . GLN A 1 171 ? 5.388 9.925 7.141 1.00 85.31 171 GLN A CA 1
ATOM 1384 C C . GLN A 1 171 ? 3.981 9.316 7.049 1.00 85.31 171 GLN A C 1
ATOM 1386 O O . GLN A 1 171 ? 3.119 9.684 7.843 1.00 85.31 171 GLN A O 1
ATOM 1391 N N . ASP A 1 172 ? 3.768 8.336 6.169 1.00 83.38 172 ASP A N 1
ATOM 1392 C CA . ASP A 1 172 ? 2.483 7.642 6.032 1.00 83.38 172 ASP A CA 1
ATOM 1393 C C . ASP A 1 172 ? 2.076 6.933 7.339 1.00 83.38 172 ASP A C 1
ATOM 1395 O O . ASP A 1 172 ? 0.929 7.029 7.786 1.00 83.38 172 ASP A O 1
ATOM 1399 N N . GLU A 1 173 ? 3.014 6.239 7.995 1.00 78.56 173 GLU A N 1
ATOM 1400 C CA . GLU A 1 173 ? 2.777 5.585 9.288 1.00 78.56 173 GLU A CA 1
ATOM 1401 C C . GLU A 1 173 ? 2.461 6.619 10.389 1.00 78.56 173 GLU A C 1
ATOM 1403 O O . GLU A 1 173 ? 1.523 6.423 11.171 1.00 78.56 173 GLU A O 1
ATOM 1408 N N . CYS A 1 174 ? 3.174 7.751 10.416 1.00 77.75 174 CYS A N 1
ATOM 1409 C CA . CYS A 1 174 ? 2.897 8.867 11.322 1.00 77.75 174 CYS A CA 1
ATOM 1410 C C . CYS A 1 174 ? 1.500 9.456 11.094 1.00 77.75 174 CYS A C 1
ATOM 1412 O O . CYS A 1 174 ? 0.781 9.698 12.065 1.00 77.75 174 CYS A O 1
ATOM 1414 N N . ASP A 1 175 ? 1.087 9.651 9.843 1.00 83.62 175 ASP A N 1
ATOM 1415 C CA . ASP A 1 175 ? -0.219 10.215 9.496 1.00 83.62 175 ASP A CA 1
ATOM 1416 C C . ASP A 1 175 ? -1.362 9.288 9.929 1.00 83.62 175 ASP A C 1
ATOM 1418 O O . ASP A 1 175 ? -2.339 9.734 10.544 1.00 83.62 175 ASP A O 1
ATOM 1422 N N . VAL A 1 176 ? -1.214 7.977 9.709 1.00 83.00 176 VAL A N 1
ATOM 1423 C CA . VAL A 1 176 ? -2.168 6.967 10.194 1.00 83.00 176 VAL A CA 1
ATOM 1424 C C . VAL A 1 176 ? -2.238 6.969 11.726 1.00 83.00 176 VAL A C 1
ATOM 1426 O O . VAL A 1 176 ? -3.331 6.951 12.308 1.00 83.00 176 VAL A O 1
ATOM 1429 N N . MET A 1 177 ? -1.095 7.038 12.413 1.00 81.00 177 MET A N 1
ATOM 1430 C CA . MET A 1 177 ? -1.057 7.124 13.877 1.00 81.00 177 MET A CA 1
ATOM 1431 C C . MET A 1 177 ? -1.710 8.408 14.404 1.00 81.00 177 MET A C 1
ATOM 1433 O O . MET A 1 177 ? -2.483 8.370 15.363 1.00 81.00 177 MET A O 1
ATOM 1437 N N . MET A 1 178 ? -1.460 9.548 13.765 1.00 84.38 178 MET A N 1
ATOM 1438 C CA . MET A 1 178 ? -2.064 10.823 14.144 1.00 84.38 178 MET A CA 1
ATOM 1439 C C . MET A 1 178 ? -3.580 10.816 13.932 1.00 84.38 178 MET A C 1
ATOM 1441 O O . MET A 1 178 ? -4.324 11.265 14.811 1.00 84.38 178 MET A O 1
ATOM 1445 N N . HIS A 1 179 ? -4.059 10.260 12.817 1.00 84.31 179 HIS A N 1
ATOM 1446 C CA . HIS A 1 179 ? -5.491 10.115 12.557 1.00 84.31 179 HIS A CA 1
ATOM 1447 C C . HIS A 1 179 ? -6.164 9.232 13.613 1.00 84.31 179 HIS A C 1
ATOM 1449 O O . HIS A 1 179 ? -7.149 9.636 14.233 1.00 84.31 179 HIS A O 1
ATOM 1455 N N . THR A 1 180 ? -5.601 8.055 13.890 1.00 78.56 180 THR A N 1
ATOM 1456 C CA . THR A 1 180 ? -6.148 7.135 14.900 1.00 78.56 180 THR A CA 1
ATOM 1457 C C . THR A 1 180 ? -6.142 7.747 16.304 1.00 78.56 180 THR A C 1
ATOM 1459 O O . THR A 1 180 ? -7.121 7.611 17.043 1.00 78.56 180 THR A O 1
ATOM 1462 N N . GLN A 1 181 ? -5.100 8.497 16.676 1.00 85.19 181 GLN A N 1
ATOM 1463 C CA . GLN A 1 181 ? -5.072 9.220 17.948 1.00 85.19 181 GLN A CA 1
ATOM 1464 C C . GLN A 1 181 ? -6.150 10.314 18.015 1.00 85.19 181 GLN A C 1
ATOM 1466 O O . GLN A 1 181 ? -6.770 10.507 19.069 1.00 85.19 181 GLN A O 1
ATOM 1471 N N . ASN A 1 182 ? -6.392 11.029 16.916 1.00 87.69 182 ASN A N 1
ATOM 1472 C CA . ASN A 1 182 ? -7.443 12.042 16.837 1.00 87.69 182 ASN A CA 1
ATOM 1473 C C . ASN A 1 182 ? -8.839 11.422 16.960 1.00 87.69 182 ASN A C 1
ATOM 1475 O O . ASN A 1 182 ? -9.654 11.933 17.733 1.00 87.69 182 ASN A O 1
ATOM 1479 N N . ASP A 1 183 ? -9.085 10.284 16.314 1.00 86.62 183 ASP A N 1
ATOM 1480 C CA . ASP A 1 183 ? -10.337 9.534 16.451 1.00 86.62 183 ASP A CA 1
ATOM 1481 C C . ASP A 1 183 ? -10.575 9.086 17.895 1.00 86.62 183 ASP A C 1
ATOM 1483 O O . ASP A 1 183 ? -11.674 9.236 18.436 1.00 86.62 183 ASP A O 1
ATOM 1487 N N . ILE A 1 184 ? -9.533 8.583 18.565 1.00 83.00 184 ILE A N 1
ATOM 1488 C CA . ILE A 1 184 ? -9.601 8.205 19.981 1.00 83.00 184 ILE A CA 1
ATOM 1489 C C . ILE A 1 184 ? -9.947 9.427 20.842 1.00 83.00 184 ILE A C 1
ATOM 1491 O O . ILE A 1 184 ? -10.873 9.365 21.657 1.00 83.00 184 ILE A O 1
ATOM 1495 N N . LYS A 1 185 ? -9.257 10.559 20.649 1.00 87.69 185 LYS A N 1
ATOM 1496 C CA . LYS A 1 185 ? -9.542 11.809 21.378 1.00 87.69 185 LYS A CA 1
ATOM 1497 C C . LYS A 1 185 ? -10.981 12.276 21.152 1.00 87.69 185 LYS A C 1
ATOM 1499 O O . LYS A 1 185 ? -11.636 12.689 22.111 1.00 87.69 185 LYS A O 1
ATOM 1504 N N . LEU A 1 186 ? -11.492 12.184 19.925 1.00 89.94 186 LEU A N 1
ATOM 1505 C CA . LEU A 1 186 ? -12.867 12.550 19.588 1.00 89.94 186 LEU A CA 1
ATOM 1506 C C . LEU A 1 186 ? -13.888 11.633 20.278 1.00 89.94 186 LEU A C 1
ATOM 1508 O O . LEU A 1 186 ? -14.860 12.125 20.861 1.00 89.94 186 LEU A O 1
ATOM 1512 N N . LYS A 1 187 ? -13.647 10.314 20.291 1.00 89.50 187 LYS A N 1
ATOM 1513 C CA . LYS A 1 187 ? -14.482 9.338 21.013 1.00 89.50 187 LYS A CA 1
ATOM 1514 C C . LYS A 1 187 ? -14.525 9.643 22.514 1.00 89.50 187 LYS A C 1
ATOM 1516 O O . LYS A 1 187 ? -15.612 9.672 23.093 1.00 89.50 187 LYS A O 1
ATOM 1521 N N . PHE A 1 188 ? -13.381 9.943 23.134 1.00 86.50 188 PHE A N 1
ATOM 1522 C CA . PHE A 1 188 ? -13.330 10.336 24.547 1.00 86.50 188 PHE A CA 1
ATOM 1523 C C . PHE A 1 188 ? -14.075 11.644 24.819 1.00 86.50 188 PHE A C 1
ATOM 1525 O O . PHE A 1 188 ? -14.862 11.692 25.760 1.00 86.50 188 PHE A O 1
ATOM 1532 N N . ARG A 1 189 ? -13.902 12.681 23.986 1.00 89.19 189 ARG A N 1
ATOM 1533 C CA . ARG A 1 189 ? -14.656 13.942 24.126 1.00 89.19 189 ARG A CA 1
ATOM 1534 C C . ARG A 1 189 ? -16.162 13.709 24.054 1.00 89.19 189 ARG A C 1
ATOM 1536 O O . ARG A 1 189 ? -16.885 14.137 24.947 1.00 89.19 189 ARG A O 1
ATOM 1543 N N . THR A 1 190 ? -16.617 12.952 23.058 1.00 89.69 190 THR A N 1
ATOM 1544 C CA . THR A 1 190 ? -18.040 12.623 22.875 1.00 89.69 190 THR A CA 1
ATOM 1545 C C . THR A 1 190 ? -18.608 11.879 24.088 1.00 89.69 190 THR A C 1
ATOM 1547 O O . THR A 1 190 ? -19.725 12.153 24.534 1.00 89.69 190 THR A O 1
ATOM 1550 N N . LEU A 1 191 ? -17.832 10.951 24.660 1.00 88.19 191 LEU A N 1
ATOM 1551 C CA . LEU A 1 191 ? -18.223 10.205 25.853 1.00 88.19 191 LEU A CA 1
ATOM 1552 C C . LEU A 1 191 ? -18.291 11.104 27.096 1.00 88.19 191 LEU A C 1
ATOM 1554 O O . LEU A 1 191 ? -19.275 11.035 27.837 1.00 88.19 191 LEU A O 1
ATOM 1558 N N . THR A 1 192 ? -17.303 11.982 27.287 1.00 90.69 192 THR A N 1
ATOM 1559 C CA . THR A 1 192 ? -17.275 12.971 28.374 1.00 90.69 192 THR A CA 1
ATOM 1560 C C . THR A 1 192 ? -18.460 13.930 28.283 1.00 90.69 192 THR A C 1
ATOM 1562 O O . THR A 1 192 ? -19.199 14.077 29.253 1.00 90.69 192 THR A O 1
ATOM 1565 N N . GLU A 1 193 ? -18.733 14.500 27.108 1.00 91.44 193 GLU A N 1
ATOM 1566 C CA . GLU A 1 193 ? -19.903 15.359 26.885 1.00 91.44 193 GLU A CA 1
ATOM 1567 C C . GLU A 1 193 ? -21.224 14.618 27.136 1.00 91.44 193 GLU A C 1
ATOM 1569 O O . GLU A 1 193 ? -22.180 15.172 27.688 1.00 91.44 193 GLU A O 1
ATOM 1574 N N . GLY A 1 194 ? -21.302 13.347 26.728 1.00 89.75 194 GLY A N 1
ATOM 1575 C CA . GLY A 1 194 ? -22.444 12.483 27.006 1.00 89.75 194 GLY A CA 1
ATOM 1576 C C . GLY A 1 194 ? -22.649 12.267 28.507 1.00 89.75 194 GLY A C 1
ATOM 1577 O O . GLY A 1 194 ? -23.781 12.347 28.994 1.00 89.75 194 GLY A O 1
ATOM 1578 N N . MET A 1 195 ? -21.568 12.037 29.256 1.00 87.81 195 MET A N 1
ATOM 1579 C CA . MET A 1 195 ? -21.587 11.938 30.717 1.00 87.81 195 MET A CA 1
ATOM 1580 C C . MET A 1 195 ? -22.019 13.247 31.373 1.00 87.81 195 MET A C 1
ATOM 1582 O O . MET A 1 195 ? -22.919 13.225 32.211 1.00 87.81 195 MET A O 1
ATOM 1586 N N . GLU A 1 196 ? -21.457 14.384 30.972 1.00 87.94 196 GLU A N 1
ATOM 1587 C CA . GLU A 1 196 ? -21.839 15.698 31.497 1.00 87.94 196 GLU A CA 1
ATOM 1588 C C . GLU A 1 196 ? -23.326 15.982 31.279 1.00 87.94 196 GLU A C 1
ATOM 1590 O O . GLU A 1 196 ? -24.027 16.403 32.204 1.00 87.94 196 GLU A O 1
ATOM 1595 N N . ARG A 1 197 ? -23.852 15.674 30.086 1.00 90.75 197 ARG A N 1
ATOM 1596 C CA . ARG A 1 197 ? -25.287 15.788 29.787 1.00 90.75 197 ARG A CA 1
ATOM 1597 C C . ARG A 1 197 ? -26.132 14.912 30.712 1.00 90.75 197 ARG A C 1
ATOM 1599 O O . ARG A 1 197 ? -27.152 15.385 31.225 1.00 90.75 197 ARG A O 1
ATOM 1606 N N . ARG A 1 198 ? -25.717 13.663 30.966 1.00 85.56 198 ARG A N 1
ATOM 1607 C CA . ARG A 1 198 ? -26.400 12.760 31.914 1.00 85.56 198 ARG A CA 1
ATOM 1608 C C . ARG A 1 198 ? -26.344 13.301 33.339 1.00 85.56 198 ARG A C 1
ATOM 1610 O O . ARG A 1 198 ? -27.389 13.384 33.974 1.00 85.56 198 ARG A O 1
ATOM 1617 N N . ILE A 1 199 ? -25.179 13.740 33.814 1.00 84.69 199 ILE A N 1
ATOM 1618 C CA . ILE A 1 199 ? -25.006 14.337 35.146 1.00 84.69 199 ILE A CA 1
ATOM 1619 C C . ILE A 1 199 ? -25.891 15.576 35.286 1.00 84.69 199 ILE A C 1
ATOM 1621 O O . ILE A 1 199 ? -26.598 15.712 36.278 1.00 84.69 199 ILE A O 1
ATOM 1625 N N . LYS A 1 200 ? -25.935 16.455 34.279 1.00 88.50 200 LYS A N 1
ATOM 1626 C CA . LYS A 1 200 ? -26.798 17.646 34.280 1.00 88.50 200 LYS A CA 1
ATOM 1627 C C . LYS A 1 200 ? -28.285 17.283 34.283 1.00 88.50 200 LYS A C 1
ATOM 1629 O O . LYS A 1 200 ? -29.082 17.997 34.887 1.00 88.50 200 LYS A O 1
ATOM 1634 N N . LYS A 1 201 ? -28.683 16.191 33.622 1.00 89.06 201 LYS A N 1
ATOM 1635 C CA . LYS A 1 201 ? -30.059 15.662 33.663 1.00 89.06 201 LYS A CA 1
ATOM 1636 C C . LYS A 1 201 ? -30.397 15.079 35.036 1.00 89.06 201 LYS A C 1
ATOM 1638 O O . LYS A 1 201 ? -31.475 15.356 35.544 1.00 89.06 201 LYS A O 1
ATOM 1643 N N . ILE A 1 202 ? -29.479 14.323 35.640 1.00 76.19 202 ILE A N 1
ATOM 1644 C CA . ILE A 1 202 ? -29.632 13.786 36.998 1.00 76.19 202 ILE A CA 1
ATOM 1645 C C . ILE A 1 202 ? -29.728 14.931 38.001 1.00 76.19 202 ILE A C 1
ATOM 1647 O O . ILE A 1 202 ? -30.669 14.945 38.776 1.00 76.19 202 ILE A O 1
ATOM 1651 N N . LYS A 1 203 ? -28.829 15.923 37.942 1.00 78.38 203 LYS A N 1
ATOM 1652 C CA . LYS A 1 203 ? -28.890 17.121 38.791 1.00 78.38 203 LYS A CA 1
ATOM 1653 C C . LYS A 1 203 ? -30.230 17.837 38.647 1.00 78.38 203 LYS A C 1
ATOM 1655 O O . LYS A 1 203 ? -30.857 18.105 39.658 1.00 78.38 203 LYS A O 1
ATOM 1660 N N . ARG A 1 204 ? -30.697 18.092 37.416 1.00 82.75 204 ARG A N 1
ATOM 1661 C CA . ARG A 1 204 ? -32.023 18.694 37.179 1.00 82.75 204 ARG A CA 1
ATOM 1662 C C . ARG A 1 204 ? -33.149 17.880 37.807 1.00 82.75 204 ARG A C 1
ATOM 1664 O O . ARG A 1 204 ? -33.912 18.443 38.571 1.00 82.75 204 ARG A O 1
ATOM 1671 N N . ARG A 1 205 ? -33.184 16.562 37.584 1.00 75.94 205 ARG A N 1
ATOM 1672 C CA . ARG A 1 205 ? -34.161 15.671 38.232 1.00 75.94 205 ARG A CA 1
ATOM 1673 C C . ARG A 1 205 ? -34.054 15.691 39.754 1.00 75.94 205 ARG A C 1
ATOM 1675 O O . ARG A 1 205 ? -35.069 15.645 40.428 1.00 75.94 205 ARG A O 1
ATOM 1682 N N . LEU A 1 206 ? -32.840 15.759 40.297 1.00 70.50 206 LEU A N 1
ATOM 1683 C CA . LEU A 1 206 ? -32.616 15.855 41.735 1.00 70.50 206 LEU A CA 1
ATOM 1684 C C . LEU A 1 206 ? -33.218 17.153 42.282 1.00 70.50 206 LEU A C 1
ATOM 1686 O O . LEU A 1 206 ? -33.908 17.104 43.287 1.00 70.50 206 LEU A O 1
ATOM 1690 N N . PHE A 1 207 ? -33.017 18.281 41.595 1.00 73.19 207 PHE A N 1
ATOM 1691 C CA . PHE A 1 207 ? -33.631 19.566 41.945 1.00 73.19 207 PHE A CA 1
ATOM 1692 C C . PHE A 1 207 ? -35.157 19.575 41.745 1.00 73.19 207 PHE A C 1
ATOM 1694 O O . PHE A 1 207 ? -35.859 20.164 42.553 1.00 73.19 207 PHE A O 1
ATOM 1701 N N . GLU A 1 208 ? -35.680 18.892 40.723 1.00 71.75 208 GLU A N 1
ATOM 1702 C CA . GLU A 1 208 ? -37.125 18.730 40.476 1.00 71.75 208 GLU A CA 1
ATOM 1703 C C . GLU A 1 208 ? -37.814 17.841 41.529 1.00 71.75 208 GLU A C 1
ATOM 1705 O O . GLU A 1 208 ? -38.976 18.066 41.848 1.00 71.75 208 GLU A O 1
ATOM 1710 N N . ILE A 1 209 ? -37.117 16.832 42.065 1.00 64.38 209 ILE A N 1
ATOM 1711 C CA . ILE A 1 209 ? -37.609 15.944 43.141 1.00 64.38 209 ILE A CA 1
ATOM 1712 C C . ILE A 1 209 ? -37.365 16.558 44.528 1.00 64.38 209 ILE A C 1
ATOM 1714 O O . ILE A 1 209 ? -38.075 16.251 45.483 1.00 64.38 209 ILE A O 1
ATOM 1718 N N . SER A 1 210 ? -36.404 17.475 44.628 1.00 51.81 210 SER A N 1
ATOM 1719 C CA . SER A 1 210 ? -36.043 18.196 45.844 1.00 51.81 210 SER A CA 1
ATOM 1720 C C . SER A 1 210 ? -36.436 19.689 45.828 1.00 51.81 210 SER A C 1
ATOM 1722 O O . SER A 1 210 ? -35.575 20.497 46.188 1.00 51.81 210 SER A O 1
ATOM 1724 N N . PRO A 1 211 ? -37.659 20.132 45.449 1.00 54.84 211 PRO A N 1
ATOM 1725 C CA . PRO A 1 211 ? -37.961 21.563 45.512 1.00 54.84 211 PRO A CA 1
ATOM 1726 C C . PRO A 1 211 ? -38.177 22.065 46.944 1.00 54.84 211 PRO A C 1
ATOM 1728 O O . PRO A 1 211 ? -37.871 23.219 47.213 1.00 54.84 211 PRO A O 1
ATOM 1731 N N . ASP A 1 212 ? -38.618 21.207 47.872 1.00 56.06 212 ASP A N 1
ATOM 1732 C CA . ASP A 1 212 ? -39.113 21.668 49.181 1.00 56.06 212 ASP A CA 1
ATOM 1733 C C . ASP A 1 212 ? -38.386 21.066 50.396 1.00 56.06 212 ASP A C 1
ATOM 1735 O O . ASP A 1 212 ? -38.787 21.320 51.529 1.00 56.06 212 ASP A O 1
ATOM 1739 N N . PHE A 1 213 ? -37.324 20.268 50.206 1.00 57.34 213 PHE A N 1
ATOM 1740 C CA . PHE A 1 213 ? -36.599 19.693 51.346 1.00 57.34 213 PHE A CA 1
ATOM 1741 C C . PHE A 1 213 ? -35.619 20.709 51.935 1.00 57.34 213 PHE A C 1
ATOM 1743 O O . PHE A 1 213 ? -34.440 20.773 51.574 1.00 57.34 213 PHE A O 1
ATOM 1750 N N . ASP A 1 214 ? -36.123 21.523 52.851 1.00 62.41 214 ASP A N 1
ATOM 1751 C CA . ASP A 1 214 ? -35.318 22.469 53.604 1.00 62.41 214 ASP A CA 1
ATOM 1752 C C . ASP A 1 214 ? -34.543 21.728 54.706 1.00 62.41 214 ASP A C 1
ATOM 1754 O O . ASP A 1 214 ? -35.080 21.329 55.738 1.00 62.41 214 ASP A O 1
ATOM 1758 N N . TRP A 1 215 ? -33.241 21.524 54.492 1.00 61.69 215 TRP A N 1
ATOM 1759 C CA . TRP A 1 215 ? -32.359 20.799 55.415 1.00 61.69 215 TRP A CA 1
ATOM 1760 C C . TRP A 1 215 ? -32.344 21.374 56.840 1.00 61.69 215 TRP A C 1
ATOM 1762 O O . TRP A 1 215 ? -32.043 20.642 57.786 1.00 61.69 215 TRP A O 1
ATOM 1772 N N . LEU A 1 216 ? -32.678 22.657 57.018 1.00 64.62 216 LEU A N 1
ATOM 1773 C CA . LEU A 1 216 ? -32.736 23.309 58.328 1.00 64.62 216 LEU A CA 1
ATOM 1774 C C . LEU A 1 216 ? -34.032 23.004 59.093 1.00 64.62 216 LEU A C 1
ATOM 1776 O O . LEU A 1 216 ? -33.992 22.921 60.329 1.00 64.62 216 LEU A O 1
ATOM 1780 N N . THR A 1 217 ? -35.152 22.818 58.387 1.00 65.69 217 THR A N 1
ATOM 1781 C CA . THR A 1 217 ? -36.481 22.577 58.976 1.00 65.69 217 THR A CA 1
ATOM 1782 C C . THR A 1 217 ? -36.907 21.108 58.878 1.00 65.69 217 THR A C 1
ATOM 1784 O O . THR A 1 217 ? -37.244 20.507 59.898 1.00 65.69 217 THR A O 1
ATOM 1787 N N . ASP A 1 218 ? -36.779 20.478 57.711 1.00 63.16 218 ASP A N 1
ATOM 1788 C CA . ASP A 1 218 ? -37.132 19.074 57.464 1.00 63.16 218 ASP A CA 1
ATOM 1789 C C . ASP A 1 218 ? -36.026 18.082 57.861 1.00 63.16 218 ASP A C 1
ATOM 1791 O O . ASP A 1 218 ? -36.312 16.935 58.212 1.00 63.16 218 ASP A O 1
ATOM 1795 N N . GLY A 1 219 ? -34.763 18.522 57.902 1.00 60.78 219 GLY A N 1
ATOM 1796 C CA . GLY A 1 219 ? -33.635 17.720 58.400 1.00 60.78 219 GLY A CA 1
ATOM 1797 C C . GLY A 1 219 ? -33.672 17.451 59.913 1.00 60.78 219 GLY A C 1
ATOM 1798 O O . GLY A 1 219 ? -32.944 16.595 60.416 1.00 60.78 219 GLY A O 1
ATOM 1799 N N . LYS A 1 220 ? -34.533 18.152 60.661 1.00 69.56 220 LYS A N 1
ATOM 1800 C CA . LYS A 1 220 ? -34.777 17.896 62.093 1.00 69.56 220 LYS A CA 1
ATOM 1801 C C . LYS A 1 220 ? -35.974 16.975 62.330 1.00 69.56 220 LYS A C 1
ATOM 1803 O O . LYS A 1 220 ? -36.089 16.384 63.407 1.00 69.56 220 LYS A O 1
ATOM 1808 N N . ASP A 1 221 ? -36.845 16.814 61.337 1.00 68.75 221 ASP A N 1
ATOM 1809 C CA . ASP A 1 221 ? -38.065 16.028 61.458 1.00 68.75 221 ASP A CA 1
ATOM 1810 C C . ASP A 1 221 ? -37.791 14.546 61.139 1.00 68.75 221 ASP A C 1
ATOM 1812 O O . ASP A 1 221 ? -37.829 14.087 59.991 1.00 68.75 221 ASP A O 1
ATOM 1816 N N . LYS A 1 222 ? -37.493 13.767 62.192 1.00 65.50 222 LYS A N 1
ATOM 1817 C CA . LYS A 1 222 ? -37.120 12.339 62.097 1.00 65.50 222 LYS A CA 1
ATOM 1818 C C . LYS A 1 222 ? -38.119 11.495 61.295 1.00 65.50 222 LYS A C 1
ATOM 1820 O O . LYS A 1 222 ? -37.710 10.492 60.718 1.00 65.50 222 LYS A O 1
ATOM 1825 N N . ARG A 1 223 ? -39.401 11.882 61.245 1.00 67.56 223 ARG A N 1
ATOM 1826 C CA . ARG A 1 223 ? -40.466 11.146 60.537 1.00 67.56 223 ARG A CA 1
ATOM 1827 C C . ARG A 1 223 ? -40.455 11.367 59.021 1.00 67.56 223 ARG A C 1
ATOM 1829 O O . ARG A 1 223 ? -40.783 10.444 58.276 1.00 67.56 223 ARG A O 1
ATOM 1836 N N . LYS A 1 224 ? -40.083 12.564 58.556 1.00 61.53 224 LYS A N 1
ATOM 1837 C CA . LYS A 1 224 ? -39.899 12.859 57.123 1.00 61.53 224 LYS A CA 1
ATOM 1838 C C . LYS A 1 224 ? -38.594 12.249 56.616 1.00 61.53 224 LYS A C 1
ATOM 1840 O O . LYS A 1 224 ? -38.587 11.579 55.584 1.00 61.53 224 LYS A O 1
ATOM 1845 N N . LEU A 1 225 ? -37.527 12.362 57.410 1.00 59.53 225 LEU A N 1
ATOM 1846 C CA . LEU A 1 225 ? -36.246 11.699 57.156 1.00 59.53 225 LEU A CA 1
ATOM 1847 C C . LEU A 1 225 ? -36.375 10.178 57.047 1.00 59.53 225 LEU A C 1
ATOM 1849 O O . LEU A 1 225 ? -35.794 9.598 56.141 1.00 59.53 225 LEU A O 1
ATOM 1853 N N . SER A 1 226 ? -37.173 9.523 57.894 1.00 61.53 226 SER A N 1
ATOM 1854 C CA . SER A 1 226 ? -37.388 8.070 57.813 1.00 61.53 226 SER A CA 1
ATOM 1855 C C . SER A 1 226 ? -38.289 7.620 56.652 1.00 61.53 226 SER A C 1
ATOM 1857 O O . SER A 1 226 ? -38.397 6.422 56.410 1.00 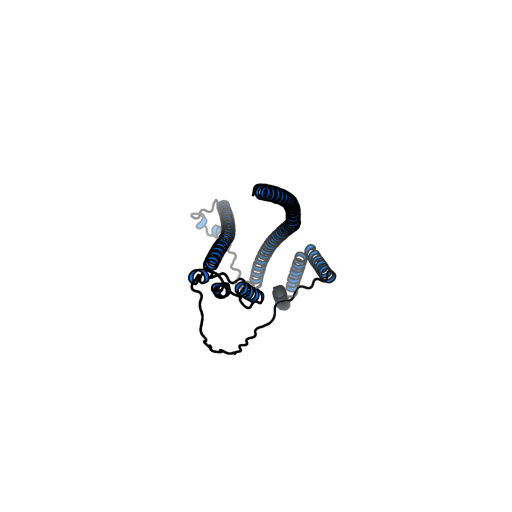61.53 226 SER A O 1
ATOM 1859 N N . LYS A 1 227 ? -38.968 8.544 55.955 1.00 64.50 227 LYS A N 1
ATOM 1860 C CA . LYS A 1 227 ? -39.701 8.251 54.708 1.00 64.50 227 LYS A CA 1
ATOM 1861 C C . LYS A 1 227 ? -38.824 8.426 53.465 1.00 64.50 227 LYS A C 1
ATOM 1863 O O . LYS A 1 227 ? -38.996 7.680 52.511 1.00 64.50 227 LYS A O 1
ATOM 1868 N N . LEU A 1 228 ? -37.896 9.387 53.478 1.00 57.59 228 LEU A N 1
ATOM 1869 C CA . LEU A 1 228 ? -36.907 9.598 52.406 1.00 57.59 228 LEU A CA 1
ATOM 1870 C C . LEU A 1 228 ? -35.766 8.582 52.482 1.00 57.59 228 LEU A C 1
ATOM 1872 O O . LEU A 1 228 ? -35.363 7.999 51.480 1.00 57.59 228 LEU A O 1
ATOM 1876 N N . ILE A 1 229 ? -35.297 8.320 53.698 1.00 53.00 229 ILE A N 1
ATOM 1877 C CA . ILE A 1 229 ? -34.476 7.170 54.040 1.00 53.00 229 ILE A CA 1
ATOM 1878 C C . ILE A 1 229 ? -35.463 6.047 54.326 1.00 53.00 229 ILE A C 1
ATOM 1880 O O . ILE A 1 229 ? -35.702 5.698 55.483 1.00 53.00 229 ILE A O 1
ATOM 1884 N N . VAL A 1 230 ? -36.074 5.483 53.281 1.00 49.59 230 VAL A N 1
ATOM 1885 C CA . VAL A 1 230 ? -36.611 4.131 53.411 1.00 49.59 230 VAL A CA 1
ATOM 1886 C C . VAL A 1 230 ? -35.423 3.304 53.877 1.00 49.59 230 VAL A C 1
ATOM 1888 O O . VAL A 1 230 ? -34.509 3.016 53.103 1.00 49.59 230 VAL A O 1
ATOM 1891 N N . LYS A 1 231 ? -35.402 2.960 55.168 1.00 47.31 231 LYS A N 1
ATOM 1892 C CA . LYS A 1 231 ? -34.694 1.775 55.612 1.00 47.31 231 LYS A CA 1
ATOM 1893 C C . LYS A 1 231 ? -35.323 0.667 54.780 1.00 47.31 231 LYS A C 1
ATOM 1895 O O . LYS A 1 231 ? -36.336 0.095 55.170 1.00 47.31 231 LYS A O 1
ATOM 1900 N N . ARG A 1 232 ? -34.704 0.345 53.637 1.00 43.06 232 ARG A N 1
ATOM 1901 C CA . ARG A 1 232 ? -34.511 -1.063 53.345 1.00 43.06 232 ARG A CA 1
ATOM 1902 C C . ARG A 1 232 ? -33.894 -1.555 54.632 1.00 43.06 232 ARG A C 1
ATOM 1904 O O . ARG A 1 232 ? -32.795 -1.134 55.005 1.00 43.06 232 ARG A O 1
ATOM 1911 N N . TYR A 1 233 ? -34.708 -2.269 55.403 1.00 41.06 233 TYR A N 1
ATOM 1912 C CA . TYR A 1 233 ? -34.182 -3.080 56.472 1.00 41.06 233 TYR A CA 1
ATOM 1913 C C . TYR A 1 233 ? -32.947 -3.744 55.870 1.00 41.06 233 TYR A C 1
ATOM 1915 O O . TYR A 1 233 ? -33.017 -4.154 54.705 1.00 41.06 233 TYR A O 1
ATOM 1923 N N . PRO A 1 234 ? -31.795 -3.749 56.558 1.00 44.78 234 PRO A N 1
ATOM 1924 C CA . PRO A 1 234 ? -30.793 -4.711 56.183 1.00 44.78 234 PRO A CA 1
ATOM 1925 C C . PRO A 1 234 ? -31.533 -6.035 56.325 1.00 44.78 234 PRO A C 1
ATOM 1927 O O . PRO A 1 234 ? -31.737 -6.520 57.437 1.00 44.78 234 PRO A O 1
ATOM 1930 N N . GLU A 1 235 ? -32.025 -6.551 55.196 1.00 47.34 235 GLU A N 1
ATOM 1931 C CA . GLU A 1 235 ? -32.101 -7.973 54.979 1.00 47.34 235 GLU A CA 1
ATOM 1932 C C . GLU A 1 235 ? -30.795 -8.449 55.584 1.00 47.34 235 GLU A C 1
ATOM 1934 O O . GLU A 1 235 ? -29.708 -7.918 55.298 1.00 47.34 235 GLU A O 1
ATOM 1939 N N . THR A 1 236 ? -30.966 -9.264 56.620 1.00 47.62 236 THR A N 1
ATOM 1940 C CA . THR A 1 236 ? -29.947 -10.126 57.186 1.00 47.62 236 THR A CA 1
ATOM 1941 C C . THR A 1 236 ? -28.883 -10.322 56.127 1.00 47.62 236 THR A C 1
ATOM 1943 O O . THR A 1 236 ? -29.243 -10.608 54.990 1.00 47.62 236 THR A O 1
ATOM 1946 N N . LYS A 1 237 ? -27.606 -10.107 56.459 1.00 46.38 237 LYS A N 1
ATOM 1947 C CA . LYS A 1 237 ? -26.496 -10.522 55.597 1.00 46.38 237 LYS A CA 1
ATOM 1948 C C . LYS A 1 237 ? -26.598 -12.042 55.390 1.00 46.38 237 LYS A C 1
ATOM 1950 O O . LYS A 1 237 ? -25.835 -12.798 55.979 1.00 46.38 237 LYS A O 1
ATOM 1955 N N . GLU A 1 238 ? -27.569 -12.489 54.608 1.00 54.19 238 GLU A N 1
ATOM 1956 C CA . GLU A 1 238 ? -27.457 -13.627 53.744 1.00 54.19 238 GLU A CA 1
ATOM 1957 C C . GLU A 1 238 ? -26.211 -13.309 52.940 1.00 54.19 238 GLU A C 1
ATOM 1959 O O . GLU A 1 238 ? -25.985 -12.174 52.494 1.00 54.19 238 GLU A O 1
ATOM 1964 N N . GLN A 1 239 ? -25.295 -14.269 52.931 1.00 54.38 239 GLN A N 1
ATOM 1965 C CA . GLN A 1 239 ? -24.129 -14.175 52.078 1.00 54.38 239 GLN A CA 1
ATOM 1966 C C . GLN A 1 239 ? -24.589 -13.690 50.702 1.00 54.38 239 GLN A C 1
ATOM 1968 O O . GLN A 1 239 ? -25.651 -14.132 50.271 1.00 54.38 239 GLN A O 1
ATOM 1973 N N . PRO A 1 240 ? -23.855 -12.768 50.050 1.00 53.78 240 PRO A N 1
ATOM 1974 C CA . PRO A 1 240 ? -24.250 -12.280 48.736 1.00 53.78 240 PRO A CA 1
ATOM 1975 C C . PRO A 1 240 ? -24.544 -13.495 47.869 1.00 53.78 240 PRO A C 1
ATOM 1977 O O . PRO A 1 240 ? -23.623 -14.284 47.639 1.00 53.78 240 PRO A O 1
ATOM 1980 N N . ASP A 1 241 ? -25.818 -13.646 47.511 1.00 61.31 241 ASP A N 1
ATOM 1981 C CA . ASP A 1 241 ? -26.372 -14.835 46.885 1.00 61.31 241 ASP A CA 1
ATOM 1982 C C . ASP A 1 241 ? -25.444 -15.197 45.722 1.00 61.31 241 ASP A C 1
ATOM 1984 O O . ASP A 1 241 ? -25.173 -14.359 44.851 1.00 61.31 241 ASP A O 1
ATOM 1988 N N . GLU A 1 242 ? -24.803 -16.370 45.777 1.00 69.75 242 GLU A N 1
ATOM 1989 C CA . GLU A 1 242 ? -23.753 -16.726 44.808 1.00 69.75 242 GLU A CA 1
ATOM 1990 C C . GLU A 1 242 ? -24.291 -16.632 43.376 1.00 69.75 242 GLU A C 1
ATOM 1992 O O . GLU A 1 242 ? -23.574 -16.230 42.457 1.00 69.75 242 GLU A O 1
ATOM 1997 N N . THR A 1 243 ? -25.588 -16.888 43.228 1.00 69.06 243 THR A N 1
ATOM 1998 C CA . THR A 1 243 ? -26.429 -16.666 42.055 1.00 69.06 243 THR A CA 1
ATOM 1999 C C . THR A 1 243 ? -26.445 -15.216 41.579 1.00 69.06 243 THR A C 1
ATOM 2001 O O . THR A 1 243 ? -26.250 -14.982 40.391 1.00 69.06 243 THR A O 1
ATOM 2004 N N . GLU A 1 244 ? -26.586 -14.218 42.450 1.00 69.19 244 GLU A N 1
ATOM 2005 C CA . GLU A 1 244 ? -26.603 -12.800 42.058 1.00 69.19 244 GLU A CA 1
ATOM 2006 C C . GLU A 1 244 ? -25.222 -12.328 41.566 1.00 69.19 244 GLU A C 1
ATOM 2008 O O . GLU A 1 244 ? -25.109 -11.605 40.568 1.00 69.19 244 GLU A O 1
ATOM 2013 N N . LYS A 1 245 ? -24.141 -12.826 42.185 1.00 75.31 245 LYS A N 1
ATOM 2014 C CA . LYS A 1 245 ? -22.772 -12.637 41.671 1.00 75.31 245 LYS A CA 1
ATOM 2015 C C . LYS A 1 245 ? -22.573 -13.317 40.318 1.00 75.31 245 LYS A C 1
ATOM 2017 O O . LYS A 1 245 ? -21.945 -12.723 39.438 1.00 75.31 245 LYS A O 1
ATOM 2022 N N . LEU A 1 246 ? -23.107 -14.526 40.138 1.00 73.94 246 LEU A N 1
ATOM 2023 C CA . LEU A 1 246 ? -23.036 -15.259 38.873 1.00 73.94 246 LEU A CA 1
ATOM 2024 C C . LEU A 1 246 ? -23.802 -14.532 37.764 1.00 73.94 246 LEU A C 1
ATOM 2026 O O . LEU A 1 246 ? -23.272 -14.368 36.667 1.00 73.94 246 LEU A O 1
ATOM 2030 N N . ILE A 1 247 ? -25.005 -14.035 38.063 1.00 72.50 247 ILE A N 1
ATOM 2031 C CA . ILE A 1 247 ? -25.839 -13.250 37.147 1.00 72.50 247 ILE A CA 1
ATOM 2032 C C . ILE A 1 247 ? -25.109 -11.970 36.745 1.00 72.50 247 ILE A C 1
ATOM 2034 O O . ILE A 1 247 ? -25.015 -11.660 35.557 1.00 72.50 247 ILE A O 1
ATOM 2038 N N . HIS A 1 248 ? -24.525 -11.247 37.705 1.00 72.69 248 HIS A N 1
ATOM 2039 C CA . HIS A 1 248 ? -23.751 -10.047 37.403 1.00 72.69 248 HIS A CA 1
ATOM 2040 C C . HIS A 1 248 ? -22.522 -10.360 36.534 1.00 72.69 248 HIS A C 1
ATOM 2042 O O . HIS A 1 248 ? -22.251 -9.653 35.562 1.00 72.69 248 HIS A O 1
ATOM 2048 N N . GLN A 1 249 ? -21.797 -11.441 36.830 1.00 72.38 249 GLN A N 1
ATOM 2049 C CA . GLN A 1 249 ? -20.623 -11.847 36.057 1.00 72.38 249 GLN A CA 1
ATOM 2050 C C . GLN A 1 249 ? -20.994 -12.294 34.635 1.00 72.38 249 GLN A C 1
ATOM 2052 O O . GLN A 1 249 ? -20.321 -11.901 33.678 1.00 72.38 249 GLN A O 1
ATOM 2057 N N . ALA A 1 250 ? -22.077 -13.059 34.480 1.00 75.06 250 ALA A N 1
ATOM 2058 C CA . ALA A 1 250 ? -22.618 -13.469 33.189 1.00 75.06 250 ALA A CA 1
ATOM 2059 C C . ALA A 1 250 ? -23.080 -12.256 32.372 1.00 75.06 250 ALA A C 1
ATOM 2061 O O . ALA A 1 250 ? -22.733 -12.139 31.198 1.00 75.06 250 ALA A O 1
ATOM 2062 N N . PHE A 1 251 ? -23.766 -11.301 33.004 1.00 80.81 251 PHE A N 1
ATOM 2063 C CA . PHE A 1 251 ? -24.198 -10.061 32.366 1.00 80.81 251 PHE A CA 1
ATOM 2064 C C . PHE A 1 251 ? -23.013 -9.220 31.876 1.00 80.81 251 PHE A C 1
ATOM 2066 O O . PHE A 1 251 ? -22.976 -8.818 30.713 1.00 80.81 251 PHE A O 1
ATOM 2073 N N . MET A 1 252 ? -22.009 -8.986 32.727 1.00 80.12 252 MET A N 1
ATOM 2074 C CA . MET A 1 252 ? -20.817 -8.215 32.353 1.00 80.12 252 MET A CA 1
ATOM 2075 C C . MET A 1 252 ? -20.030 -8.898 31.232 1.00 80.12 252 MET A C 1
ATOM 2077 O O . MET A 1 252 ? -19.536 -8.230 30.321 1.00 80.12 252 MET A O 1
ATOM 2081 N N . ARG A 1 253 ? -19.957 -10.233 31.257 1.00 78.25 253 ARG A N 1
ATOM 2082 C CA . ARG A 1 253 ? -19.318 -11.015 30.197 1.00 78.25 253 ARG A CA 1
ATOM 2083 C C . ARG A 1 253 ? -20.115 -10.972 28.893 1.00 78.25 253 ARG A C 1
ATOM 2085 O O . ARG A 1 253 ? -19.508 -10.815 27.840 1.00 78.25 253 ARG A O 1
ATOM 2092 N N . GLY A 1 254 ? -21.444 -11.018 28.954 1.00 75.62 254 GLY A N 1
ATOM 2093 C CA . GLY A 1 254 ? -22.322 -10.844 27.794 1.00 75.62 254 GLY A CA 1
ATOM 2094 C C . GLY A 1 254 ? -22.184 -9.458 27.161 1.00 75.62 254 GLY A C 1
ATOM 2095 O O . GLY A 1 254 ? -22.038 -9.339 25.948 1.00 75.62 254 GLY A O 1
ATOM 2096 N N . GLN A 1 255 ? -22.119 -8.401 27.975 1.00 77.06 255 GLN A N 1
ATOM 2097 C CA . GLN A 1 255 ? -21.864 -7.038 27.492 1.00 77.06 255 GLN A CA 1
ATOM 2098 C C . GLN A 1 255 ? -20.493 -6.911 26.819 1.00 77.06 255 GLN A C 1
ATOM 2100 O O . GLN A 1 255 ? -20.368 -6.264 25.777 1.00 77.06 255 GLN A O 1
ATOM 2105 N N . TRP A 1 256 ? -19.466 -7.546 27.389 1.00 86.19 256 TRP A N 1
ATOM 2106 C CA . TRP A 1 256 ? -18.141 -7.582 26.778 1.00 86.19 256 TRP A CA 1
ATOM 2107 C C . TRP A 1 256 ? -18.152 -8.325 25.435 1.00 86.19 256 TRP A C 1
ATOM 2109 O O . TRP A 1 256 ? -17.645 -7.789 24.454 1.00 86.19 256 TRP A O 1
ATOM 2119 N N . LEU A 1 257 ? -18.798 -9.494 25.361 1.00 79.25 257 LEU A N 1
ATOM 2120 C CA . LEU A 1 257 ? -18.933 -10.268 24.123 1.00 79.25 257 LEU A CA 1
ATOM 2121 C C . LEU A 1 257 ? -19.688 -9.497 23.035 1.00 79.25 257 LEU A C 1
ATOM 2123 O O . LEU A 1 257 ? -19.243 -9.482 21.893 1.00 79.25 257 LEU A O 1
ATOM 2127 N N . ASN A 1 258 ? -20.767 -8.790 23.378 1.00 76.31 258 ASN A N 1
ATOM 2128 C CA . ASN A 1 258 ? -21.504 -7.957 22.421 1.00 76.31 258 ASN A CA 1
ATOM 2129 C C . ASN A 1 258 ? -20.648 -6.813 21.865 1.00 76.31 258 ASN A C 1
ATOM 2131 O O . ASN A 1 258 ? -20.705 -6.492 20.673 1.00 76.31 258 ASN A O 1
ATOM 2135 N N . LYS A 1 259 ? -19.824 -6.199 22.721 1.00 81.25 259 LYS A N 1
ATOM 2136 C CA . LYS A 1 259 ? -18.888 -5.155 22.298 1.00 81.25 259 LYS A CA 1
ATOM 2137 C C . LYS A 1 259 ? -17.790 -5.720 21.397 1.00 81.25 259 LYS A C 1
ATOM 2139 O O . LYS A 1 259 ? -17.450 -5.089 20.400 1.00 81.25 259 LYS A O 1
ATOM 2144 N N . GLU A 1 260 ? -17.269 -6.898 21.725 1.00 81.62 260 GLU A N 1
ATOM 2145 C CA . GLU A 1 260 ? -16.245 -7.569 20.926 1.00 81.62 260 GLU A CA 1
ATOM 2146 C C . GLU A 1 260 ? -16.795 -8.035 19.574 1.00 81.62 260 GLU A C 1
ATOM 2148 O O . GLU A 1 260 ? -16.152 -7.831 18.550 1.00 81.62 260 GLU A O 1
ATOM 2153 N N . LEU A 1 261 ? -18.027 -8.547 19.534 1.00 84.94 261 LEU A N 1
ATOM 2154 C CA . LEU A 1 261 ? -18.724 -8.880 18.293 1.00 84.94 261 LEU A CA 1
ATOM 2155 C C . LEU A 1 261 ? -18.881 -7.645 17.397 1.00 84.94 261 LEU A C 1
ATOM 2157 O O . LEU A 1 261 ? -18.569 -7.707 16.211 1.00 84.94 261 LEU A O 1
ATOM 2161 N N . SER A 1 262 ? -19.307 -6.515 17.970 1.00 82.50 262 SER A N 1
ATOM 2162 C CA . SER A 1 262 ? -19.448 -5.254 17.229 1.00 82.50 262 SER A CA 1
ATOM 2163 C C . SER A 1 262 ? -18.103 -4.777 16.667 1.00 82.50 262 SER A C 1
ATOM 2165 O O . SER A 1 262 ? -18.023 -4.384 15.505 1.00 82.50 262 SER A O 1
ATOM 2167 N N . ARG A 1 263 ? -17.029 -4.868 17.467 1.00 91.00 263 ARG A N 1
ATOM 2168 C CA . ARG A 1 263 ? -15.658 -4.534 17.047 1.00 91.00 263 ARG A CA 1
ATOM 2169 C C . ARG A 1 263 ? -15.202 -5.415 15.883 1.00 91.00 263 ARG A C 1
ATOM 2171 O O . ARG A 1 263 ? -14.686 -4.905 14.893 1.00 91.00 263 ARG A O 1
ATOM 2178 N N . LEU A 1 264 ? -15.426 -6.724 15.984 1.00 84.88 264 LEU A N 1
ATOM 2179 C CA . LEU A 1 264 ? -15.064 -7.684 14.942 1.00 84.88 264 LEU A CA 1
ATOM 2180 C C . LEU A 1 264 ? -15.884 -7.482 13.665 1.00 84.88 264 LEU A C 1
ATOM 2182 O O . LEU A 1 264 ? -15.344 -7.620 12.572 1.00 84.88 264 LEU A O 1
ATOM 2186 N N . GLN A 1 265 ? -17.168 -7.135 13.768 1.00 89.00 265 GLN A N 1
ATOM 2187 C CA . GLN A 1 265 ? -17.998 -6.807 12.607 1.00 89.00 265 GLN A CA 1
ATOM 2188 C C . GLN A 1 265 ? -17.497 -5.551 11.881 1.00 89.00 265 GLN A C 1
ATOM 2190 O O . GLN A 1 265 ? -17.426 -5.554 10.651 1.00 89.00 265 GLN A O 1
ATOM 2195 N N . GLU A 1 266 ? -17.102 -4.514 12.624 1.00 88.25 266 GLU A N 1
ATOM 2196 C CA . GLU A 1 266 ? -16.495 -3.297 12.072 1.00 88.25 266 GLU A CA 1
ATOM 2197 C C . GLU A 1 266 ? -15.157 -3.604 11.377 1.00 88.25 266 GLU A C 1
ATOM 2199 O O . GLU A 1 266 ? -14.950 -3.212 10.228 1.00 88.25 266 GLU A O 1
ATOM 2204 N N . GLU A 1 267 ? -14.277 -4.388 12.012 1.00 87.06 267 GLU A N 1
ATOM 2205 C CA . GLU A 1 267 ? -13.027 -4.847 11.388 1.00 87.06 267 GLU A CA 1
ATOM 2206 C C . GLU A 1 267 ? -13.285 -5.648 10.108 1.00 87.06 267 GLU A C 1
ATOM 2208 O O . GLU A 1 267 ? -12.622 -5.432 9.096 1.00 87.06 267 GLU A O 1
ATOM 2213 N N . ASN A 1 268 ? -14.281 -6.533 10.105 1.00 89.75 268 ASN A N 1
ATOM 2214 C CA . ASN A 1 268 ? -14.612 -7.346 8.938 1.00 89.75 268 ASN A CA 1
ATOM 2215 C C . ASN A 1 268 ? -15.178 -6.492 7.785 1.00 89.75 268 ASN A C 1
ATOM 2217 O O . ASN A 1 268 ? -14.855 -6.725 6.620 1.00 89.75 268 ASN A O 1
ATOM 2221 N N . ALA A 1 269 ? -15.975 -5.463 8.090 1.00 89.00 269 ALA A N 1
ATOM 2222 C CA . ALA A 1 269 ? -16.446 -4.492 7.100 1.00 89.00 269 ALA A CA 1
ATOM 2223 C C . ALA A 1 269 ? -15.287 -3.674 6.498 1.00 89.00 269 ALA A C 1
ATOM 2225 O O . ALA A 1 269 ? -15.218 -3.482 5.279 1.00 89.00 269 ALA A O 1
ATOM 2226 N N . ASN A 1 270 ? -14.329 -3.263 7.332 1.00 87.25 270 ASN A N 1
ATOM 2227 C CA . ASN A 1 270 ? -13.122 -2.577 6.876 1.00 87.25 270 ASN A CA 1
ATOM 2228 C C . ASN A 1 270 ? -12.262 -3.486 5.988 1.00 87.25 270 ASN A C 1
ATOM 2230 O O . ASN A 1 270 ? -11.841 -3.074 4.909 1.00 87.25 270 ASN A O 1
ATOM 2234 N N . LEU A 1 271 ? -12.061 -4.746 6.385 1.00 87.19 271 LEU A N 1
ATOM 2235 C CA . LEU A 1 271 ? -11.321 -5.734 5.596 1.00 87.19 271 LEU A CA 1
ATOM 2236 C C . LEU A 1 271 ? -11.972 -6.003 4.236 1.00 87.19 271 LEU A C 1
ATOM 2238 O O . LEU A 1 271 ? -11.260 -6.076 3.235 1.00 87.19 271 LEU A O 1
ATOM 2242 N N . LYS A 1 272 ? -13.307 -6.081 4.166 1.00 87.75 272 LYS A N 1
ATOM 2243 C CA . LYS A 1 272 ? -14.028 -6.157 2.883 1.00 87.75 272 LYS A CA 1
ATOM 2244 C C . LYS A 1 272 ? -13.736 -4.945 2.000 1.00 87.75 272 LYS A C 1
ATOM 2246 O O . LYS A 1 272 ? -13.373 -5.111 0.842 1.00 87.75 272 LYS A O 1
ATOM 2251 N N . THR A 1 273 ? -13.799 -3.744 2.571 1.00 89.69 273 THR A N 1
ATOM 2252 C CA . THR A 1 273 ? -13.496 -2.502 1.844 1.00 89.69 273 THR A CA 1
ATOM 2253 C C . THR A 1 273 ? -12.061 -2.494 1.304 1.00 89.69 273 THR A C 1
ATOM 2255 O O . THR A 1 273 ? -11.824 -2.067 0.174 1.00 89.69 273 THR A O 1
ATOM 2258 N N . TYR A 1 274 ? -11.089 -2.985 2.079 1.00 87.81 274 TYR A N 1
ATOM 2259 C CA . TYR A 1 274 ? -9.707 -3.112 1.612 1.00 87.81 274 TYR A CA 1
ATOM 2260 C C . TYR A 1 274 ? -9.557 -4.153 0.502 1.00 87.81 274 TYR A C 1
ATOM 2262 O O . TYR A 1 274 ? -8.870 -3.885 -0.481 1.00 87.81 274 TYR A O 1
ATOM 2270 N N . LEU A 1 275 ? -10.216 -5.309 0.615 1.00 87.88 275 LEU A N 1
ATOM 2271 C CA . LEU A 1 275 ? -10.202 -6.335 -0.431 1.00 87.88 275 LEU A CA 1
ATOM 2272 C C . LEU A 1 275 ? -10.771 -5.818 -1.755 1.00 87.88 275 LEU A C 1
ATOM 2274 O O . LEU A 1 275 ? -10.183 -6.075 -2.805 1.00 87.88 275 LEU A O 1
ATOM 2278 N N . ASP A 1 276 ? -11.860 -5.055 -1.709 1.00 90.06 276 ASP A N 1
ATOM 2279 C CA . ASP A 1 276 ? -12.445 -4.458 -2.910 1.00 90.06 276 ASP A CA 1
ATOM 2280 C C . ASP A 1 276 ? -11.503 -3.417 -3.532 1.00 90.06 276 ASP A 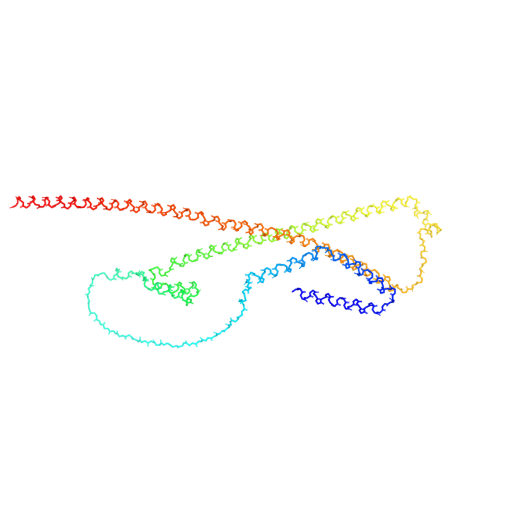C 1
ATOM 2282 O O . ASP A 1 276 ? -11.276 -3.437 -4.741 1.00 90.06 276 ASP A O 1
ATOM 2286 N N . LYS A 1 277 ? -10.846 -2.578 -2.716 1.00 86.75 277 LYS A N 1
ATOM 2287 C CA . LYS A 1 277 ? -9.803 -1.655 -3.203 1.00 86.75 277 LYS A CA 1
ATOM 2288 C C . LYS A 1 277 ? -8.641 -2.395 -3.869 1.00 86.75 277 LYS A C 1
ATOM 2290 O O . LYS A 1 277 ? -8.189 -1.982 -4.935 1.00 86.75 277 LYS A O 1
ATOM 2295 N N . PHE A 1 278 ? -8.165 -3.490 -3.275 1.00 87.50 278 PHE A N 1
ATOM 2296 C CA . PHE A 1 278 ? -7.090 -4.292 -3.863 1.00 87.50 278 PHE A CA 1
ATOM 2297 C C . PHE A 1 278 ? -7.508 -4.954 -5.176 1.00 87.50 278 PHE A C 1
ATOM 2299 O O . PHE A 1 278 ? -6.693 -5.028 -6.094 1.00 87.50 278 PHE A O 1
ATOM 2306 N N . ARG A 1 279 ? -8.766 -5.391 -5.298 1.00 88.75 279 ARG A N 1
ATOM 2307 C CA . ARG A 1 279 ? -9.310 -5.900 -6.564 1.00 88.75 279 ARG A CA 1
ATOM 2308 C C . ARG A 1 279 ? -9.310 -4.831 -7.650 1.00 88.75 279 ARG A C 1
ATOM 2310 O O . ARG A 1 279 ? -8.770 -5.093 -8.720 1.00 88.75 279 ARG A O 1
ATOM 2317 N N . CYS A 1 280 ? -9.811 -3.630 -7.360 1.00 86.19 280 CYS A N 1
ATOM 2318 C CA . CYS A 1 280 ? -9.786 -2.523 -8.319 1.00 86.19 280 CYS A CA 1
ATOM 2319 C C . CYS A 1 280 ? -8.352 -2.191 -8.768 1.00 86.19 280 CYS A C 1
ATOM 2321 O O . CYS A 1 280 ? -8.083 -2.101 -9.962 1.00 86.19 280 CYS A O 1
ATOM 2323 N N . LEU A 1 281 ? -7.404 -2.095 -7.829 1.00 84.94 281 LEU A N 1
ATOM 2324 C CA . LEU A 1 281 ? -5.994 -1.834 -8.152 1.00 84.94 281 LEU A CA 1
ATOM 2325 C C . LEU A 1 281 ? -5.361 -2.952 -8.995 1.00 84.94 281 LEU A C 1
ATOM 2327 O O . LEU A 1 281 ? -4.549 -2.681 -9.880 1.00 84.94 281 LEU A O 1
ATOM 2331 N N . ALA A 1 282 ? -5.714 -4.212 -8.735 1.00 84.19 282 ALA A N 1
ATOM 2332 C CA . ALA A 1 282 ? -5.242 -5.340 -9.530 1.00 84.19 282 ALA A CA 1
ATOM 2333 C C . ALA A 1 282 ? -5.804 -5.301 -10.962 1.00 84.19 282 ALA A C 1
ATOM 2335 O O . ALA A 1 282 ? -5.072 -5.572 -11.915 1.00 84.19 282 ALA A O 1
ATOM 2336 N N . GLU A 1 283 ? -7.075 -4.929 -11.130 1.00 86.38 283 GLU A N 1
ATOM 2337 C CA . GLU A 1 283 ? -7.697 -4.741 -12.444 1.00 86.38 283 GLU A CA 1
ATOM 2338 C C . GLU A 1 283 ? -7.059 -3.580 -13.220 1.00 86.38 283 GLU A C 1
ATOM 2340 O O . GLU A 1 283 ? -6.734 -3.741 -14.399 1.00 86.38 283 GLU A O 1
ATOM 2345 N N . GLU A 1 284 ? -6.791 -2.449 -12.562 1.00 83.88 284 GLU A N 1
ATOM 2346 C CA . GLU A 1 284 ? -6.083 -1.311 -13.159 1.00 83.88 284 GLU A CA 1
ATOM 2347 C C . GLU A 1 284 ? -4.665 -1.685 -13.603 1.00 83.88 284 GLU A C 1
ATOM 2349 O O . GLU A 1 284 ? -4.275 -1.389 -14.735 1.00 83.88 284 GLU A O 1
ATOM 2354 N N . ARG A 1 285 ? -3.902 -2.392 -12.758 1.00 80.06 285 ARG A N 1
ATOM 2355 C CA . ARG A 1 285 ? -2.562 -2.872 -13.132 1.00 80.06 285 ARG A CA 1
ATOM 2356 C C . ARG A 1 285 ? -2.612 -3.838 -14.304 1.00 80.06 285 ARG A C 1
ATOM 2358 O O . ARG A 1 285 ? -1.829 -3.685 -15.234 1.00 80.06 285 ARG A O 1
ATOM 2365 N N . LYS A 1 286 ? -3.566 -4.770 -14.322 1.00 84.31 286 LYS A N 1
ATOM 2366 C CA . LYS A 1 286 ? -3.755 -5.692 -15.449 1.00 84.31 286 LYS A CA 1
ATOM 2367 C C . LYS A 1 286 ? -4.090 -4.943 -16.745 1.00 84.31 286 LYS A C 1
ATOM 2369 O O . LYS A 1 286 ? -3.595 -5.293 -17.818 1.00 84.31 286 LYS A O 1
ATOM 2374 N N . ALA A 1 287 ? -4.902 -3.889 -16.663 1.00 80.88 287 ALA A N 1
ATOM 2375 C CA . ALA A 1 287 ? -5.198 -3.034 -17.808 1.00 80.88 287 ALA A CA 1
ATOM 2376 C C . ALA A 1 287 ? -3.941 -2.287 -18.295 1.00 80.88 287 ALA A C 1
ATOM 2378 O O . ALA A 1 287 ? -3.666 -2.286 -19.499 1.00 80.88 287 ALA A O 1
ATOM 2379 N N . GLN A 1 288 ? -3.137 -1.730 -17.385 1.00 78.38 288 GLN A N 1
ATOM 2380 C CA . GLN A 1 288 ? -1.868 -1.067 -17.710 1.00 78.38 288 GLN A CA 1
ATOM 2381 C C . GLN A 1 288 ? -0.844 -2.034 -18.323 1.00 78.38 288 GLN A C 1
ATOM 2383 O O . GLN A 1 288 ? -0.275 -1.729 -19.372 1.00 78.38 288 GLN A O 1
ATOM 2388 N N . GLU A 1 289 ? -0.680 -3.227 -17.750 1.00 74.88 289 GLU A N 1
ATOM 2389 C CA . GLU A 1 289 ? 0.169 -4.300 -18.283 1.00 74.88 289 GLU A CA 1
ATOM 2390 C C . GLU A 1 289 ? -0.241 -4.717 -19.697 1.00 74.88 289 GLU A C 1
ATOM 2392 O O . GLU A 1 289 ? 0.608 -5.089 -20.499 1.00 74.88 289 GLU A O 1
ATOM 2397 N N . SER A 1 290 ? -1.524 -4.614 -20.052 1.00 76.94 290 SER A N 1
ATOM 2398 C CA . SER A 1 290 ? -1.982 -4.880 -21.421 1.00 76.94 290 SER A CA 1
ATOM 2399 C C . SER A 1 290 ? -1.739 -3.710 -22.390 1.00 76.94 290 SER A C 1
ATOM 2401 O O . SER A 1 290 ? -1.631 -3.913 -23.605 1.00 76.94 290 SER A O 1
ATOM 2403 N N . HIS A 1 291 ? -1.656 -2.478 -21.878 1.00 75.56 291 HIS A N 1
ATOM 2404 C CA . HIS A 1 291 ? -1.548 -1.261 -22.682 1.00 75.56 291 HIS A CA 1
ATOM 2405 C C . HIS A 1 291 ? -0.094 -0.896 -23.005 1.00 75.56 291 HIS A C 1
ATOM 2407 O O . HIS A 1 291 ? 0.218 -0.565 -24.152 1.00 75.56 291 HIS A O 1
ATOM 2413 N N . VAL A 1 292 ? 0.809 -1.029 -22.030 1.00 77.38 292 VAL A N 1
ATOM 2414 C CA . VAL A 1 292 ? 2.235 -0.693 -22.174 1.00 77.38 292 VAL A CA 1
ATOM 2415 C C . VAL A 1 292 ? 2.914 -1.479 -23.312 1.00 77.38 292 VAL A C 1
ATOM 2417 O O . VAL A 1 292 ? 3.533 -0.845 -24.171 1.00 77.38 292 VAL A O 1
ATOM 2420 N N . PRO A 1 293 ? 2.740 -2.810 -23.456 1.00 78.94 293 PRO A N 1
ATOM 2421 C CA . PRO A 1 293 ? 3.327 -3.563 -24.565 1.00 78.94 293 PRO A CA 1
ATOM 2422 C C . PRO A 1 293 ? 2.814 -3.117 -25.937 1.00 78.94 293 PRO A C 1
ATOM 2424 O O . PRO A 1 293 ? 3.560 -3.148 -26.913 1.00 78.94 293 PRO A O 1
ATOM 2427 N N . ARG A 1 294 ? 1.552 -2.668 -26.033 1.00 81.94 294 ARG A N 1
ATOM 2428 C CA . ARG A 1 294 ? 0.981 -2.169 -27.295 1.00 81.94 294 ARG A CA 1
ATOM 2429 C C . ARG A 1 294 ? 1.606 -0.843 -27.714 1.00 81.94 294 ARG A C 1
ATOM 2431 O O . ARG A 1 294 ? 1.830 -0.645 -28.908 1.00 81.94 294 ARG A O 1
ATOM 2438 N N . ILE A 1 295 ? 1.880 0.049 -26.761 1.00 84.31 295 ILE A N 1
ATOM 2439 C CA . ILE A 1 295 ? 2.582 1.314 -27.023 1.00 84.31 295 ILE A CA 1
ATOM 2440 C C . ILE A 1 295 ? 4.019 1.020 -27.460 1.00 84.31 295 ILE A C 1
ATOM 2442 O O . ILE A 1 295 ? 4.414 1.440 -28.546 1.00 84.31 295 ILE A O 1
ATOM 2446 N N . LEU A 1 296 ? 4.743 0.191 -26.700 1.00 84.25 296 LEU A N 1
ATOM 2447 C CA . LEU A 1 296 ? 6.115 -0.209 -27.030 1.00 84.25 296 LEU A CA 1
ATOM 2448 C C . LEU A 1 296 ? 6.211 -0.888 -28.404 1.00 84.25 296 LEU A C 1
ATOM 2450 O O . LEU A 1 296 ? 7.149 -0.650 -29.162 1.00 84.25 296 LEU A O 1
ATOM 2454 N N . GLN A 1 297 ? 5.223 -1.706 -28.779 1.00 89.56 297 GLN A N 1
ATOM 2455 C CA . GLN A 1 297 ? 5.198 -2.346 -30.094 1.00 89.56 297 GLN A CA 1
ATOM 2456 C C . GLN A 1 297 ? 4.949 -1.345 -31.235 1.00 89.56 297 GLN A C 1
ATOM 2458 O O . GLN A 1 297 ? 5.491 -1.525 -32.329 1.00 89.56 297 GLN A O 1
ATOM 2463 N N . LYS A 1 298 ? 4.148 -0.295 -31.008 1.00 90.50 298 LYS A N 1
ATOM 2464 C CA . LYS A 1 298 ? 3.962 0.791 -31.983 1.00 90.50 298 LYS A CA 1
ATOM 2465 C C . LYS A 1 298 ? 5.241 1.609 -32.151 1.00 90.50 298 LYS A C 1
ATOM 2467 O O . LYS A 1 298 ? 5.644 1.839 -33.289 1.00 90.50 298 LYS A O 1
ATOM 2472 N N . GLU A 1 299 ? 5.897 1.981 -31.054 1.00 91.69 299 GLU A N 1
ATOM 2473 C CA . GLU A 1 299 ? 7.177 2.703 -31.091 1.00 91.69 299 GLU A CA 1
ATOM 2474 C C . GLU A 1 299 ? 8.269 1.883 -31.772 1.00 91.69 299 GLU A C 1
ATOM 2476 O O . GLU A 1 299 ? 8.947 2.386 -32.665 1.00 91.69 299 GLU A O 1
ATOM 2481 N N . LYS A 1 300 ? 8.376 0.588 -31.451 1.00 91.81 300 LYS A N 1
ATOM 2482 C CA . LYS A 1 300 ? 9.311 -0.318 -32.126 1.00 91.81 300 LYS A CA 1
ATOM 2483 C C . LYS A 1 300 ? 9.101 -0.321 -33.642 1.00 91.81 300 LYS A C 1
ATOM 2485 O O . LYS A 1 300 ? 10.067 -0.187 -34.386 1.00 91.81 300 LYS A O 1
ATOM 2490 N N . LYS A 1 301 ? 7.850 -0.427 -34.108 1.00 93.25 301 LYS A N 1
ATOM 2491 C CA . LYS A 1 301 ? 7.537 -0.374 -35.547 1.00 93.25 301 LYS A CA 1
ATOM 2492 C C . LYS A 1 301 ? 7.906 0.972 -36.175 1.00 93.25 301 LYS A C 1
ATOM 2494 O O . LYS A 1 301 ? 8.390 0.988 -37.303 1.00 93.25 301 LYS A O 1
ATOM 2499 N N . HIS A 1 302 ? 7.677 2.081 -35.474 1.00 93.88 302 HIS A N 1
ATOM 2500 C CA . HIS A 1 302 ? 8.057 3.412 -35.952 1.00 93.88 302 HIS A CA 1
ATOM 2501 C C . HIS A 1 302 ? 9.579 3.533 -36.113 1.00 93.88 302 HIS A C 1
ATOM 2503 O O . HIS A 1 302 ? 10.062 3.893 -37.186 1.00 93.88 302 HIS A O 1
ATOM 2509 N N . LEU A 1 303 ? 10.332 3.145 -35.081 1.00 93.38 303 LEU A N 1
ATOM 2510 C CA . LEU A 1 303 ? 11.795 3.173 -35.086 1.00 93.38 303 LEU A CA 1
ATOM 2511 C C . LEU A 1 303 ? 12.383 2.246 -36.157 1.00 93.38 303 LEU A C 1
ATOM 2513 O O . LEU A 1 303 ? 13.326 2.622 -36.850 1.00 93.38 303 LEU A O 1
ATOM 2517 N N . GLU A 1 304 ? 11.805 1.059 -36.361 1.00 93.81 304 GLU A N 1
ATOM 2518 C CA . GLU A 1 304 ? 12.207 0.156 -37.447 1.00 93.81 304 GLU A CA 1
ATOM 2519 C C . GLU A 1 304 ? 11.994 0.790 -38.831 1.00 93.81 304 GLU A C 1
ATOM 2521 O O . GLU A 1 304 ? 12.843 0.643 -39.713 1.00 93.81 304 GLU A O 1
ATOM 2526 N N . GLN A 1 305 ? 10.897 1.527 -39.036 1.00 94.50 305 GLN A N 1
ATOM 2527 C CA . GLN A 1 305 ? 10.645 2.238 -40.292 1.00 94.50 305 GLN A CA 1
ATOM 2528 C C . GLN A 1 305 ? 11.641 3.379 -40.525 1.00 94.50 305 GLN A C 1
ATOM 2530 O O . GLN A 1 305 ? 12.143 3.519 -41.643 1.00 94.50 305 GLN A O 1
ATOM 2535 N N . GLU A 1 306 ? 11.947 4.177 -39.501 1.00 94.19 306 GLU A N 1
ATOM 2536 C CA . GLU A 1 306 ? 12.963 5.236 -39.582 1.00 94.19 306 GLU A CA 1
ATOM 2537 C C . GLU A 1 306 ? 14.347 4.676 -39.882 1.00 94.19 306 GLU A C 1
ATOM 2539 O O . GLU A 1 306 ? 15.017 5.145 -40.803 1.00 94.19 306 GLU A O 1
ATOM 2544 N N . LEU A 1 307 ? 14.746 3.620 -39.176 1.00 93.75 307 LEU A N 1
ATOM 2545 C CA . LEU A 1 307 ? 16.027 2.960 -39.389 1.00 93.75 307 LEU A CA 1
ATOM 2546 C C . LEU A 1 307 ? 16.134 2.414 -40.818 1.00 93.75 307 LEU A C 1
ATOM 2548 O O . LEU A 1 307 ? 17.176 2.533 -41.463 1.00 93.75 307 LEU A O 1
ATOM 2552 N N . ASN A 1 308 ? 15.043 1.870 -41.361 1.00 94.56 308 ASN A N 1
ATOM 2553 C CA . ASN A 1 308 ? 15.025 1.380 -42.734 1.00 94.56 308 ASN A CA 1
ATOM 2554 C C . ASN A 1 308 ? 15.089 2.523 -43.768 1.00 94.56 308 ASN A C 1
ATOM 2556 O O . ASN A 1 308 ? 15.752 2.385 -44.796 1.00 94.56 308 ASN A O 1
ATOM 2560 N N . LYS A 1 309 ? 14.456 3.674 -43.496 1.00 94.69 309 LYS A N 1
ATOM 2561 C CA . LYS A 1 309 ? 14.607 4.888 -44.321 1.00 94.69 309 LYS A CA 1
ATOM 2562 C C . LYS A 1 309 ? 16.051 5.391 -44.304 1.00 94.69 309 LYS A C 1
ATOM 2564 O O . LYS A 1 309 ? 16.608 5.634 -45.370 1.00 94.69 309 LYS A O 1
ATOM 2569 N N . GLN A 1 310 ? 16.675 5.474 -43.129 1.00 93.50 310 GLN A N 1
ATOM 2570 C CA . GLN A 1 310 ? 18.073 5.892 -43.005 1.00 93.50 310 GLN A CA 1
ATOM 2571 C C . GLN A 1 310 ? 19.026 4.944 -43.735 1.00 93.50 310 GLN A C 1
ATOM 2573 O O . GLN A 1 310 ? 19.914 5.406 -44.442 1.00 93.50 310 GLN A O 1
ATOM 2578 N N . ARG A 1 311 ? 18.811 3.625 -43.650 1.00 93.88 311 ARG A N 1
ATOM 2579 C CA . ARG A 1 311 ? 19.595 2.643 -44.419 1.00 93.88 311 ARG A CA 1
ATOM 2580 C C . ARG A 1 311 ? 19.477 2.846 -45.927 1.00 93.88 311 ARG A C 1
ATOM 2582 O O . ARG A 1 311 ? 20.479 2.724 -46.625 1.00 93.88 311 ARG A O 1
ATOM 2589 N N . LYS A 1 312 ? 18.281 3.165 -46.435 1.00 94.69 312 LYS A N 1
ATOM 2590 C CA . LYS A 1 312 ? 18.084 3.472 -47.861 1.00 94.69 312 LYS A CA 1
ATOM 2591 C C . LYS A 1 312 ? 18.838 4.732 -48.277 1.00 94.69 312 LYS A C 1
ATOM 2593 O O . LYS A 1 312 ? 19.535 4.688 -49.281 1.00 94.69 312 LYS A O 1
ATOM 2598 N N . ILE A 1 313 ? 18.743 5.801 -47.486 1.00 94.75 313 ILE A N 1
ATOM 2599 C CA . ILE A 1 313 ? 19.474 7.054 -47.733 1.00 94.75 313 ILE A CA 1
ATOM 2600 C C . ILE A 1 313 ? 20.983 6.797 -47.725 1.00 94.75 313 ILE A C 1
ATOM 2602 O O . ILE A 1 313 ? 21.690 7.214 -48.632 1.00 94.75 313 ILE A O 1
ATOM 2606 N N . TYR A 1 314 ? 21.480 6.056 -46.734 1.00 93.88 314 TYR A N 1
ATOM 2607 C CA . TYR A 1 314 ? 22.899 5.728 -46.639 1.00 93.88 314 TYR A CA 1
ATOM 2608 C C . TYR A 1 314 ? 23.385 4.918 -47.846 1.00 93.88 314 TYR A C 1
ATOM 2610 O O . TYR A 1 314 ? 24.445 5.208 -48.389 1.00 93.88 314 TYR A O 1
ATOM 2618 N N . LYS A 1 315 ? 22.589 3.946 -48.307 1.00 95.19 315 LYS A N 1
ATOM 2619 C CA . LYS A 1 315 ? 22.901 3.169 -49.510 1.00 95.19 315 LYS A CA 1
ATOM 2620 C C . LYS A 1 315 ? 22.961 4.050 -50.764 1.00 95.19 315 LYS A C 1
ATOM 2622 O O . LYS A 1 315 ? 23.910 3.928 -51.524 1.00 95.19 315 LYS A O 1
ATOM 2627 N N . GLN A 1 316 ? 21.999 4.955 -50.941 1.00 94.50 316 GLN A N 1
ATOM 2628 C CA . GLN A 1 316 ? 21.998 5.912 -52.055 1.00 94.50 316 GLN A CA 1
ATOM 2629 C C . GLN A 1 316 ? 23.217 6.841 -52.013 1.00 94.50 316 GLN A C 1
ATOM 2631 O O . GLN A 1 316 ? 23.832 7.100 -53.040 1.00 94.50 316 GLN A O 1
ATOM 2636 N N . ASN A 1 317 ? 23.600 7.309 -50.823 1.00 93.50 317 ASN A N 1
ATOM 2637 C CA . ASN A 1 317 ? 24.787 8.145 -50.660 1.00 93.50 317 ASN A CA 1
ATOM 2638 C C . ASN A 1 317 ? 26.077 7.381 -50.989 1.00 93.50 317 ASN A C 1
ATOM 2640 O O . ASN A 1 317 ? 26.987 7.971 -51.558 1.00 93.50 317 ASN A O 1
ATOM 2644 N N . LEU A 1 318 ? 26.164 6.093 -50.638 1.00 93.50 318 LEU A N 1
ATOM 2645 C CA . LEU A 1 318 ? 27.301 5.248 -51.015 1.00 93.50 318 LEU A CA 1
ATOM 2646 C C . LEU A 1 318 ? 27.391 5.067 -52.531 1.00 93.50 318 LEU A C 1
ATOM 2648 O O . LEU A 1 318 ? 28.461 5.280 -53.083 1.00 93.50 318 LEU A O 1
ATOM 2652 N N . GLU A 1 319 ? 26.273 4.755 -53.194 1.00 94.12 319 GLU A N 1
ATOM 2653 C CA . GLU A 1 319 ? 26.212 4.646 -54.661 1.00 94.12 319 GLU A CA 1
ATOM 2654 C C . GLU A 1 319 ? 26.680 5.957 -55.325 1.00 94.12 319 GLU A C 1
ATOM 2656 O O . GLU A 1 319 ? 27.520 5.935 -56.216 1.00 94.12 319 GLU A O 1
ATOM 2661 N N . MET A 1 320 ? 26.245 7.112 -54.808 1.00 94.44 320 MET A N 1
ATOM 2662 C CA . MET A 1 320 ? 26.676 8.423 -55.309 1.00 94.44 320 MET A CA 1
ATOM 2663 C C . MET A 1 320 ? 28.174 8.699 -55.087 1.00 94.44 320 MET A C 1
ATOM 2665 O O . MET A 1 320 ? 28.817 9.319 -55.930 1.00 94.44 320 MET A O 1
ATOM 2669 N N . ILE A 1 321 ? 28.740 8.277 -53.951 1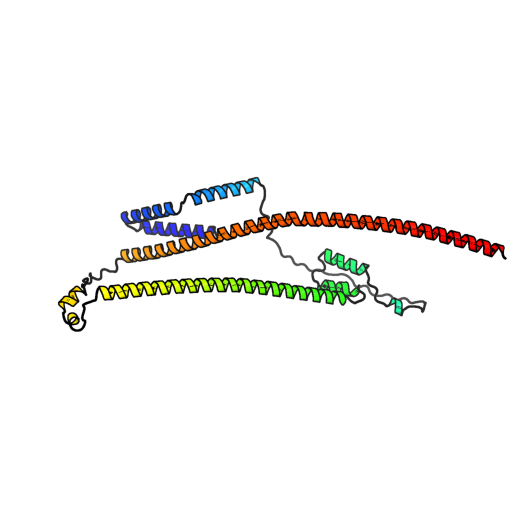.00 92.81 321 ILE A N 1
ATOM 2670 C CA . ILE A 1 321 ? 30.178 8.418 -53.675 1.00 92.81 321 ILE A CA 1
ATOM 2671 C C . ILE A 1 321 ? 30.996 7.528 -54.616 1.00 92.81 321 ILE A C 1
ATOM 2673 O O . ILE A 1 321 ? 32.029 7.977 -55.112 1.00 92.81 321 ILE A O 1
ATOM 2677 N N . ASP A 1 322 ? 30.540 6.302 -54.868 1.00 93.38 322 ASP A N 1
ATOM 2678 C CA . ASP A 1 322 ? 31.205 5.369 -55.778 1.00 93.38 322 ASP A CA 1
ATOM 2679 C C . ASP A 1 322 ? 31.203 5.906 -57.219 1.00 93.38 322 ASP A C 1
ATOM 2681 O O . ASP A 1 322 ? 32.252 5.903 -57.866 1.00 93.38 322 ASP A O 1
ATOM 2685 N N . ASP A 1 323 ? 30.077 6.454 -57.690 1.00 93.50 323 ASP A N 1
ATOM 2686 C CA . ASP A 1 323 ? 29.982 7.102 -59.006 1.00 93.50 323 ASP A CA 1
ATOM 2687 C C . ASP A 1 323 ? 30.966 8.282 -59.120 1.00 93.50 323 ASP A C 1
ATOM 2689 O O . ASP A 1 323 ? 31.777 8.343 -60.047 1.00 93.50 323 ASP A O 1
ATOM 2693 N N . LEU A 1 324 ? 30.983 9.177 -58.121 1.00 92.19 324 LEU A N 1
ATOM 2694 C CA . LEU A 1 324 ? 31.925 10.305 -58.068 1.00 92.19 324 LEU A CA 1
ATOM 2695 C C . LEU A 1 324 ? 33.392 9.848 -58.039 1.00 92.19 324 LEU A C 1
ATOM 2697 O O . LEU A 1 324 ? 34.274 10.528 -58.569 1.00 92.19 324 LEU A O 1
ATOM 2701 N N . TYR A 1 325 ? 33.674 8.711 -57.403 1.00 92.00 325 TYR A N 1
ATOM 2702 C CA . TYR A 1 325 ? 35.016 8.145 -57.341 1.00 92.00 325 TYR A CA 1
ATOM 2703 C C . TYR A 1 325 ? 35.472 7.592 -58.697 1.00 92.00 325 TYR A C 1
ATOM 2705 O O . TYR A 1 325 ? 36.621 7.815 -59.091 1.00 92.00 325 TYR A O 1
ATOM 2713 N N . ILE A 1 326 ? 34.582 6.913 -59.428 1.00 92.06 326 ILE A N 1
ATOM 2714 C CA . ILE A 1 326 ? 34.844 6.430 -60.791 1.00 92.06 326 ILE A CA 1
ATOM 2715 C C . ILE A 1 326 ? 35.107 7.615 -61.727 1.00 92.06 326 ILE A C 1
ATOM 2717 O O . ILE A 1 326 ? 36.103 7.605 -62.458 1.00 92.06 326 ILE A O 1
ATOM 2721 N N . ASP A 1 327 ? 34.283 8.661 -61.659 1.00 90.31 327 ASP A N 1
ATOM 2722 C CA . ASP A 1 327 ? 34.464 9.880 -62.455 1.00 90.31 327 ASP A CA 1
ATOM 2723 C C . ASP A 1 327 ? 35.823 10.538 -62.172 1.00 90.31 327 ASP A C 1
ATOM 2725 O O . ASP A 1 327 ? 36.570 10.876 -63.095 1.00 90.31 327 ASP A O 1
ATOM 2729 N N . TYR A 1 328 ? 36.199 10.649 -60.893 1.00 90.94 328 TYR A N 1
ATOM 2730 C CA . TYR A 1 328 ? 37.499 11.184 -60.488 1.00 90.94 328 TYR A CA 1
ATOM 2731 C C . TYR A 1 328 ? 38.676 10.351 -61.021 1.00 90.94 328 TYR A C 1
ATOM 2733 O O . TYR A 1 328 ? 39.657 10.912 -61.520 1.00 90.94 328 TYR A O 1
ATOM 2741 N N . GLN A 1 329 ? 38.602 9.017 -60.941 1.00 87.75 329 GLN A N 1
ATOM 2742 C CA . GLN A 1 329 ? 39.645 8.145 -61.492 1.00 87.75 329 GLN A CA 1
ATOM 2743 C C . GLN A 1 329 ? 39.762 8.265 -63.014 1.00 87.75 329 GLN A C 1
ATOM 2745 O O . GLN A 1 329 ? 40.877 8.259 -63.545 1.00 87.75 329 GLN A O 1
ATOM 2750 N N . THR A 1 330 ? 38.631 8.392 -63.707 1.00 87.00 330 THR A N 1
ATOM 2751 C CA . THR A 1 330 ? 38.585 8.543 -65.165 1.00 87.00 330 THR A CA 1
ATOM 2752 C C . THR A 1 330 ? 39.231 9.867 -65.578 1.00 87.00 330 THR A C 1
ATOM 2754 O O . THR A 1 330 ? 40.171 9.865 -66.372 1.00 87.00 330 THR A O 1
ATOM 2757 N N . TYR A 1 331 ? 38.855 10.972 -64.925 1.00 86.62 331 TYR A N 1
ATOM 2758 C CA . TYR A 1 331 ? 39.450 12.296 -65.135 1.00 86.62 331 TYR A CA 1
ATOM 2759 C C . TYR A 1 331 ? 40.969 12.323 -64.877 1.00 86.62 331 TYR A C 1
ATOM 2761 O O . TYR A 1 331 ? 41.742 12.856 -65.675 1.00 86.62 331 TYR A O 1
ATOM 2769 N N . ASN A 1 332 ? 41.436 11.710 -63.783 1.00 83.19 332 ASN A N 1
ATOM 2770 C CA . ASN A 1 332 ? 42.873 11.617 -63.502 1.00 83.19 332 ASN A CA 1
ATOM 2771 C C . ASN A 1 332 ? 43.621 10.747 -64.524 1.00 83.19 332 ASN A C 1
ATOM 2773 O O . ASN A 1 332 ? 44.779 11.022 -64.835 1.00 83.19 332 ASN A O 1
ATOM 2777 N N . SER A 1 333 ? 42.996 9.689 -65.040 1.00 78.69 333 SER A N 1
ATOM 2778 C CA . SER A 1 333 ? 43.611 8.824 -66.055 1.00 78.69 333 SER A CA 1
ATOM 2779 C C . SER A 1 333 ? 43.748 9.542 -67.399 1.00 78.69 333 SER A C 1
ATOM 2781 O O . SER A 1 333 ? 44.769 9.397 -68.070 1.00 78.69 333 SER A O 1
ATOM 2783 N N . GLU A 1 334 ? 42.763 10.363 -67.768 1.00 77.19 334 GLU A N 1
ATOM 2784 C CA . GLU A 1 334 ? 42.808 11.211 -68.963 1.00 77.19 334 GLU A CA 1
ATOM 2785 C C . GLU A 1 334 ? 43.908 12.279 -68.868 1.00 77.19 334 GLU A C 1
ATOM 2787 O O . GLU A 1 334 ? 44.701 12.410 -69.801 1.00 77.19 334 GLU A O 1
ATOM 2792 N N . ASN A 1 335 ? 44.046 12.955 -67.720 1.00 71.31 335 ASN A N 1
ATOM 2793 C CA . ASN A 1 335 ? 45.094 13.964 -67.506 1.00 71.31 335 ASN A CA 1
ATOM 2794 C C . ASN A 1 335 ? 46.521 13.386 -67.475 1.00 71.31 335 ASN A C 1
ATOM 2796 O O . ASN A 1 335 ? 47.457 13.990 -67.995 1.00 71.31 335 ASN A O 1
ATOM 2800 N N . ASN A 1 336 ? 46.707 12.185 -66.923 1.00 68.69 336 ASN A N 1
ATOM 2801 C CA . ASN A 1 336 ? 48.017 11.524 -66.924 1.00 68.69 336 ASN A CA 1
ATOM 2802 C C . ASN A 1 336 ? 48.440 11.028 -68.324 1.00 68.69 336 ASN A C 1
ATOM 2804 O O . ASN A 1 336 ? 49.632 10.835 -68.580 1.00 68.69 336 ASN A O 1
ATOM 2808 N N . ASN A 1 337 ? 47.488 10.801 -69.236 1.00 61.78 337 ASN A N 1
ATOM 2809 C CA . ASN A 1 337 ? 47.772 10.415 -70.620 1.00 61.78 337 ASN A CA 1
ATOM 2810 C C . ASN A 1 337 ? 48.091 11.626 -71.509 1.00 61.78 337 ASN A C 1
ATOM 2812 O O . ASN A 1 337 ? 48.928 11.510 -72.404 1.00 61.78 337 ASN A O 1
ATOM 2816 N N . THR A 1 338 ? 47.493 12.792 -71.250 1.00 59.06 338 THR A N 1
ATOM 2817 C CA . THR A 1 338 ? 47.863 14.042 -71.930 1.00 59.06 338 THR A CA 1
ATOM 2818 C C . THR A 1 338 ? 49.250 14.525 -71.514 1.00 59.06 338 THR A C 1
ATOM 2820 O O . THR A 1 338 ? 50.028 14.888 -72.391 1.00 59.06 338 THR A O 1
ATOM 2823 N N . GLU A 1 339 ? 49.639 14.433 -70.238 1.00 57.31 339 GLU A N 1
ATOM 2824 C CA . GLU A 1 339 ? 51.005 14.793 -69.811 1.00 57.31 339 GLU A CA 1
ATOM 2825 C C . GLU A 1 339 ? 52.093 13.892 -70.427 1.00 57.31 339 GLU A C 1
ATOM 2827 O O . GLU A 1 339 ? 53.167 14.375 -70.782 1.00 57.31 339 GLU A O 1
ATOM 2832 N N . LYS A 1 340 ? 51.809 12.602 -70.657 1.00 56.38 340 LYS A N 1
ATOM 2833 C CA . LYS A 1 340 ? 52.730 11.681 -71.356 1.00 56.38 340 LYS A CA 1
ATOM 2834 C C . LYS A 1 340 ? 52.816 11.891 -72.869 1.00 56.38 340 LYS A C 1
ATOM 2836 O O . LYS A 1 340 ? 53.736 11.367 -73.480 1.00 56.38 340 LYS A O 1
ATOM 2841 N N . SER A 1 341 ? 51.876 12.615 -73.476 1.00 52.72 341 SER A N 1
ATOM 2842 C CA . SER A 1 341 ? 51.909 12.950 -74.908 1.00 52.72 341 SER A CA 1
ATOM 2843 C C . SER A 1 341 ? 52.686 14.242 -75.203 1.00 52.72 341 SER A C 1
ATOM 2845 O O . SER A 1 341 ? 52.900 14.556 -76.374 1.00 52.72 341 SER A O 1
ATOM 2847 N N . PHE A 1 342 ? 53.070 15.003 -74.173 1.00 51.56 342 PHE A N 1
ATOM 2848 C CA . PHE A 1 342 ? 53.834 16.254 -74.287 1.00 51.56 342 PHE A CA 1
ATOM 2849 C C . PHE A 1 342 ? 55.318 16.117 -73.895 1.00 51.56 342 PHE A C 1
ATOM 2851 O O . PHE A 1 342 ? 56.066 17.093 -73.995 1.00 51.56 342 PHE A O 1
ATOM 2858 N N . HIS A 1 343 ? 55.752 14.919 -73.500 1.00 45.12 343 HIS A N 1
ATOM 2859 C CA . HIS A 1 343 ? 57.154 14.524 -73.348 1.00 45.12 343 HIS A CA 1
ATOM 2860 C C . HIS A 1 343 ? 57.513 13.474 -74.392 1.00 45.12 343 HIS A C 1
ATOM 2862 O O . HIS A 1 343 ? 58.659 13.542 -74.892 1.00 45.12 343 HIS A O 1
#